Protein AF-A0A847CG64-F1 (afdb_monomer_lite)

Sequence (281 aa):
MTLAEMLAENVNIKYGLAKQQYFTVNDFIVNASFEGNNFSISLMNLTVVDGSVIRPKFLRDAIKEIDDKYLIKHVHRKDLSEYSSLYFYLHYFPSFKFRKSESPDFILLDPNNNQIGLEIVHSITLNEAISEKIAKMCFGRNQDFTHILEYAKSKYVNVENTIEINQVNNQTYISPTKGLSDCRYFKQLILKNAITKANKQKKYQKLNKLYVLIDTTSGIGFDSINDANEVKTLFDMNIDKLQNVNKFIIVNRNDNILMEYTTENMKMNFWEENGLTTAST

Secondary structure (DSSP, 8-state):
--HHHHHHHHHHHHHHHTTTS-B-GGGGEEEEEETTEEEEEETTTTEESS-SSSS-HHHHHHHHHHHHTT-S-HHHHHHHHHHHHHHHHHHH-TT-EEEE-SSSSEEEE-TT--EEEEEEEE---HHHHHHHHHHHHHTTTT--HHHHHHHHHHHSTTHHHHSEEEEETTEEEEESSSS---THHHHHHHHHHHHHHHHHGGG-TT-SEEEEEEE-SS-TT--SHHHHHHHHHHHHTTHHHHTT-SEEEEE-TTS-EEEEEETTTTEEEEEETTEEE----

Foldseek 3Di:
DDPLLVLQVLLQVVLVCLQPDKDFQVSQWDWDADPNDIFTAGSLQQATPDDPPDRDPSSVVSVVVCVVVVSHPPVSVVCSVVSVLVSLVCVVVRQKIWGADPPQRIWIQHVVRATEGEHEAELDDPLVVLLVVLCVVAPPVPHFLVRSVVVSVVPDPPNVVQWDWDADPRDIDIGSHDDDDDLVVSLVSQLVVLLVSLVVLVPVPDHPAYEYEYEHAPCRNQQDVVSVVVSLVSCVVVLVSNVSHQKYWYHYPVSDTQWMAGSVVSFIWGAHPVGIDRPDD

Radius of gyration: 20.0 Å; chains: 1; bounding box: 55×36×56 Å

pLDDT: mean 85.94, std 12.22, range [32.06, 97.69]

Structure (mmCIF, N/CA/C/O backbone):
data_AF-A0A847CG64-F1
#
_entry.id   AF-A0A847CG64-F1
#
loop_
_atom_site.group_PDB
_atom_site.id
_atom_site.type_symbol
_atom_site.label_atom_id
_atom_site.label_alt_id
_atom_site.label_comp_id
_atom_site.label_asym_id
_atom_site.label_entity_id
_atom_site.label_seq_id
_atom_site.pdbx_PDB_ins_code
_atom_site.Cartn_x
_atom_site.Cartn_y
_atom_site.Cartn_z
_atom_site.occupancy
_atom_site.B_iso_or_equiv
_atom_site.auth_seq_id
_atom_site.auth_comp_id
_atom_site.auth_asym_id
_atom_site.auth_atom_id
_atom_site.pdbx_PDB_model_num
ATOM 1 N N . MET A 1 1 ? -1.991 7.987 -29.428 1.00 83.62 1 MET A N 1
ATOM 2 C CA . MET A 1 1 ? -1.919 7.908 -27.961 1.00 83.62 1 MET A CA 1
ATOM 3 C C . MET A 1 1 ? -1.318 6.562 -27.592 1.00 83.62 1 MET A C 1
ATOM 5 O O . MET A 1 1 ? -1.843 5.549 -28.046 1.00 83.62 1 MET A O 1
ATOM 9 N N . THR A 1 2 ? -0.195 6.544 -26.872 1.00 92.00 2 THR A N 1
ATOM 10 C CA . THR A 1 2 ? 0.424 5.308 -26.361 1.00 92.00 2 THR A CA 1
ATOM 11 C C . THR A 1 2 ? -0.372 4.753 -25.175 1.00 92.00 2 THR A C 1
ATOM 13 O O . THR A 1 2 ? -1.178 5.463 -24.570 1.00 92.00 2 THR A O 1
ATOM 16 N N . LEU A 1 3 ? -0.140 3.487 -24.803 1.00 92.50 3 LEU A N 1
ATOM 17 C CA . LEU A 1 3 ? -0.733 2.914 -23.587 1.00 92.50 3 LEU A CA 1
ATOM 18 C C . LEU A 1 3 ? -0.336 3.723 -22.338 1.00 92.50 3 LEU A C 1
ATOM 20 O O . LEU A 1 3 ? -1.168 3.955 -21.466 1.00 92.50 3 LEU A O 1
ATOM 24 N N . ALA A 1 4 ? 0.914 4.191 -22.270 1.00 94.88 4 ALA A N 1
ATOM 25 C CA . ALA A 1 4 ? 1.414 5.024 -21.180 1.00 94.88 4 ALA A CA 1
ATOM 26 C C . ALA A 1 4 ? 0.668 6.364 -21.080 1.00 94.88 4 ALA A C 1
ATOM 28 O O . ALA A 1 4 ? 0.240 6.746 -19.990 1.00 94.88 4 ALA A O 1
ATOM 29 N N . GLU A 1 5 ? 0.475 7.052 -22.211 1.00 96.19 5 GLU A N 1
ATOM 30 C CA . GLU A 1 5 ? -0.287 8.306 -22.287 1.00 96.19 5 GLU A CA 1
ATOM 31 C C . GLU A 1 5 ? -1.737 8.098 -21.844 1.00 96.19 5 GLU A C 1
ATOM 33 O O . GLU A 1 5 ? -2.221 8.821 -20.975 1.00 96.19 5 GLU A O 1
ATOM 38 N N . MET A 1 6 ? -2.389 7.051 -22.358 1.00 96.00 6 MET A N 1
ATOM 39 C CA . MET A 1 6 ? -3.766 6.703 -22.007 1.00 96.00 6 MET A CA 1
ATOM 40 C C . MET A 1 6 ? -3.920 6.411 -20.508 1.00 96.00 6 MET A C 1
ATOM 42 O O . MET A 1 6 ? -4.821 6.947 -19.861 1.00 96.00 6 MET A O 1
ATOM 46 N N . LEU A 1 7 ? -3.057 5.565 -19.934 1.00 95.81 7 LEU A N 1
ATOM 47 C CA . LEU A 1 7 ? -3.113 5.218 -18.510 1.00 95.81 7 LEU A CA 1
ATOM 48 C C . LEU A 1 7 ? -2.851 6.444 -17.629 1.00 95.81 7 LEU A C 1
ATOM 50 O O . LEU A 1 7 ? -3.587 6.679 -16.672 1.00 95.81 7 LEU A O 1
ATOM 54 N N . ALA A 1 8 ? -1.841 7.252 -17.958 1.00 96.75 8 ALA A N 1
ATOM 55 C CA . ALA A 1 8 ? -1.517 8.451 -17.193 1.00 96.75 8 ALA A CA 1
ATOM 56 C C . ALA A 1 8 ? -2.625 9.510 -17.251 1.00 96.75 8 ALA A C 1
ATOM 58 O O . ALA A 1 8 ? -2.939 10.123 -16.226 1.00 96.75 8 ALA A O 1
ATOM 59 N N . GLU A 1 9 ? -3.235 9.718 -18.420 1.00 97.00 9 GLU A N 1
ATOM 60 C CA . GLU A 1 9 ? -4.387 10.605 -18.579 1.00 97.00 9 GLU A CA 1
ATOM 61 C C . GLU A 1 9 ? -5.555 10.138 -17.704 1.00 97.00 9 GLU A C 1
ATOM 63 O O . GLU A 1 9 ? -6.077 10.914 -16.900 1.00 97.00 9 GLU A O 1
ATOM 68 N N . ASN A 1 10 ? -5.897 8.850 -17.774 1.00 97.19 10 ASN A N 1
ATOM 69 C CA . ASN A 1 10 ? -6.973 8.272 -16.976 1.00 97.19 10 ASN A CA 1
ATOM 70 C C . ASN A 1 10 ? -6.708 8.372 -15.466 1.00 97.19 10 ASN A C 1
ATOM 72 O O . ASN A 1 10 ? -7.609 8.772 -14.727 1.00 97.19 10 ASN A O 1
ATOM 76 N N . VAL A 1 11 ? -5.482 8.098 -14.998 1.00 97.06 11 VAL A N 1
ATOM 77 C CA . VAL A 1 11 ? -5.097 8.324 -13.590 1.00 97.06 11 VAL A CA 1
ATOM 78 C C . VAL A 1 11 ? -5.311 9.788 -13.213 1.00 97.06 11 VAL A C 1
ATOM 80 O O . VAL A 1 11 ? -5.963 10.084 -12.211 1.00 97.06 11 VAL A O 1
ATOM 83 N N . ASN A 1 12 ? -4.808 10.722 -14.024 1.00 96.94 12 ASN A N 1
ATOM 84 C CA . ASN A 1 12 ? -4.913 12.148 -13.732 1.00 96.94 12 ASN A CA 1
ATOM 85 C C . ASN A 1 12 ? -6.364 12.636 -13.642 1.00 96.94 12 ASN A C 1
ATOM 87 O O . ASN A 1 12 ? -6.665 13.480 -12.794 1.00 96.94 12 ASN A O 1
ATOM 91 N N . ILE A 1 13 ? -7.242 12.117 -14.499 1.00 96.75 13 ILE A N 1
ATOM 92 C CA . ILE A 1 13 ? -8.672 12.432 -14.490 1.00 96.75 13 ILE A CA 1
ATOM 93 C C . ILE A 1 13 ? -9.335 11.815 -13.256 1.00 96.75 13 ILE A C 1
ATOM 95 O O . ILE A 1 13 ? -9.940 12.533 -12.458 1.00 96.75 13 ILE A O 1
ATOM 99 N N . LYS A 1 14 ? -9.197 10.499 -13.058 1.00 96.81 14 LYS A N 1
ATOM 100 C CA . LYS A 1 14 ? -9.904 9.762 -12.000 1.00 96.81 14 LYS A CA 1
ATOM 101 C C . LYS A 1 14 ? -9.489 10.213 -10.603 1.00 96.81 14 LYS A C 1
ATOM 103 O O . LYS A 1 14 ? -10.355 10.422 -9.759 1.00 96.81 14 LYS A O 1
ATOM 108 N N . TYR A 1 15 ? -8.200 10.467 -10.376 1.00 96.06 15 TYR A N 1
ATOM 109 C CA . TYR A 1 15 ? -7.699 10.933 -9.077 1.00 96.06 15 TYR A CA 1
ATOM 110 C C . TYR A 1 15 ? -8.179 12.356 -8.769 1.00 96.06 15 TYR A C 1
ATOM 112 O O . TYR A 1 15 ? -8.460 12.683 -7.615 1.00 96.06 15 TYR A O 1
ATOM 120 N N . GLY A 1 16 ? -8.314 13.200 -9.799 1.00 95.44 16 GLY A N 1
ATOM 121 C CA . GLY A 1 16 ? -8.902 14.530 -9.666 1.00 95.44 16 GLY A CA 1
ATOM 122 C C . GLY A 1 16 ? -10.383 14.467 -9.289 1.00 95.44 16 GLY A C 1
ATOM 123 O O . GLY A 1 16 ? -10.804 15.115 -8.331 1.00 95.44 16 GLY A O 1
ATOM 124 N N . LEU A 1 17 ? -11.159 13.644 -10.000 1.00 96.94 17 LEU A N 1
ATOM 125 C CA . LEU A 1 17 ? -12.592 13.474 -9.749 1.00 96.94 17 LEU A CA 1
ATOM 126 C C . LEU A 1 17 ? -12.881 12.819 -8.393 1.00 96.94 17 LEU A C 1
ATOM 128 O O . LEU A 1 17 ? -13.860 13.175 -7.739 1.00 96.94 17 LEU A O 1
ATOM 132 N N . ALA A 1 18 ? -12.024 11.906 -7.929 1.00 96.81 18 ALA A N 1
ATOM 133 C CA . ALA A 1 18 ? -12.181 11.228 -6.640 1.00 96.81 18 ALA A CA 1
ATOM 134 C C . ALA A 1 18 ? -12.134 12.168 -5.434 1.00 96.81 18 ALA A C 1
ATOM 136 O O . ALA A 1 18 ? -12.557 11.780 -4.352 1.00 96.81 18 ALA A O 1
ATOM 137 N N . LYS A 1 19 ? -11.679 13.414 -5.600 1.00 94.69 19 LYS A N 1
ATOM 138 C CA . LYS A 1 19 ? -11.774 14.449 -4.558 1.00 94.69 19 LYS A CA 1
ATOM 139 C C . LYS A 1 19 ? -13.181 15.047 -4.437 1.00 94.69 19 LYS A C 1
ATOM 141 O O . LYS A 1 19 ? -13.494 15.673 -3.428 1.00 94.69 19 LYS A O 1
ATOM 146 N N . GLN A 1 20 ? -14.016 14.883 -5.461 1.00 95.00 20 GLN A N 1
ATOM 147 C CA . GLN A 1 20 ? -15.310 15.556 -5.595 1.00 95.00 20 GLN A CA 1
ATOM 148 C C . GLN A 1 20 ? -16.494 14.612 -5.371 1.00 95.00 20 GLN A C 1
ATOM 150 O O . GLN A 1 20 ? -17.525 15.045 -4.862 1.00 95.00 20 GLN A O 1
ATOM 155 N N . GLN A 1 21 ? -16.353 13.328 -5.708 1.00 95.88 21 GLN A N 1
ATOM 156 C CA . GLN A 1 21 ? -17.444 12.357 -5.631 1.00 95.88 21 GLN A CA 1
ATOM 157 C C . GLN A 1 21 ? -16.969 10.967 -5.201 1.00 95.88 21 GLN A C 1
ATOM 159 O O . GLN A 1 21 ? -15.772 10.681 -5.187 1.00 95.88 21 GLN A O 1
ATOM 164 N N . TYR A 1 22 ? -17.931 10.118 -4.842 1.00 97.06 22 TYR A N 1
ATOM 165 C CA . TYR A 1 22 ? -17.682 8.729 -4.473 1.00 97.06 22 TYR A CA 1
ATOM 166 C C . TYR A 1 22 ? -17.568 7.830 -5.706 1.00 97.06 22 TYR A C 1
ATOM 168 O O . TYR A 1 22 ? -18.319 7.988 -6.666 1.00 97.06 22 TYR A O 1
ATOM 176 N N . PHE A 1 23 ? -16.671 6.854 -5.621 1.00 97.69 23 PHE A N 1
ATOM 177 C CA . PHE A 1 23 ? -16.382 5.858 -6.643 1.00 97.69 23 PHE A CA 1
ATOM 178 C C . PHE A 1 23 ? -16.362 4.450 -6.054 1.00 97.69 23 PHE A C 1
ATOM 180 O O . PHE A 1 23 ? -16.193 4.261 -4.851 1.00 97.69 23 PHE A O 1
ATOM 187 N N . THR A 1 24 ? -16.522 3.464 -6.921 1.00 96.19 24 THR A N 1
ATOM 188 C CA . THR A 1 24 ? -16.253 2.048 -6.671 1.00 96.19 24 THR A CA 1
ATOM 189 C C . THR A 1 24 ? -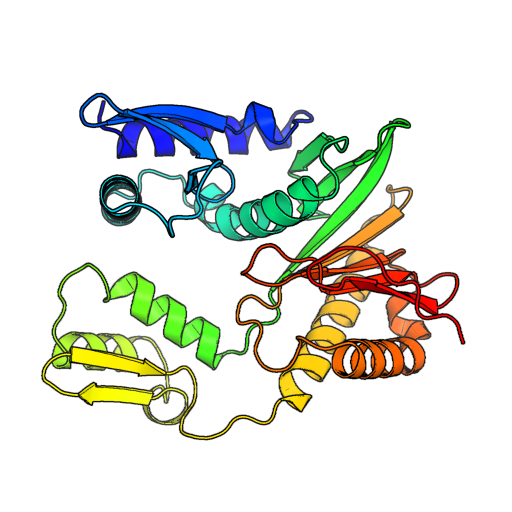14.923 1.652 -7.311 1.00 96.19 24 THR A C 1
ATOM 191 O O . THR A 1 24 ? -14.372 2.389 -8.131 1.00 96.19 24 THR A O 1
ATOM 194 N N . VAL A 1 25 ? -14.413 0.463 -6.977 1.00 93.06 25 VAL A N 1
ATOM 195 C CA . VAL A 1 25 ? -13.220 -0.100 -7.636 1.00 93.06 25 VAL A CA 1
ATOM 196 C C . VAL A 1 25 ? -13.412 -0.185 -9.154 1.00 93.06 25 VAL A C 1
ATOM 198 O O . VAL A 1 25 ? -12.513 0.178 -9.909 1.00 93.06 25 VAL A O 1
ATOM 201 N N . ASN A 1 26 ? -14.605 -0.580 -9.608 1.00 94.31 26 ASN A N 1
ATOM 202 C CA . ASN A 1 26 ? -14.917 -0.742 -11.030 1.00 94.31 26 ASN A CA 1
ATOM 203 C C . ASN A 1 26 ? -14.792 0.562 -11.823 1.00 94.31 26 ASN A C 1
ATOM 205 O O . ASN A 1 26 ? -14.407 0.539 -12.989 1.00 94.31 26 ASN A O 1
ATOM 209 N N . ASP A 1 27 ? -15.041 1.711 -11.191 1.00 96.25 27 ASP A N 1
ATOM 210 C CA . ASP A 1 27 ? -14.887 3.010 -11.847 1.00 96.25 27 ASP A CA 1
ATOM 211 C C . ASP A 1 27 ? -13.425 3.359 -12.169 1.00 96.25 27 ASP A C 1
ATOM 213 O O . ASP A 1 27 ? -13.169 4.289 -12.945 1.00 96.25 27 ASP A O 1
ATOM 217 N N . PHE A 1 28 ? -12.475 2.644 -11.562 1.00 96.06 28 PHE A N 1
ATOM 218 C CA . PHE A 1 28 ? -11.035 2.772 -11.768 1.00 96.06 28 PHE A CA 1
ATOM 219 C C . PHE A 1 28 ? -10.463 1.667 -12.665 1.00 96.06 28 PHE A C 1
ATOM 221 O O . PHE A 1 28 ? -9.246 1.593 -12.815 1.00 96.06 28 PHE A O 1
ATOM 228 N N . ILE A 1 29 ? -11.300 0.831 -13.281 1.00 94.75 29 ILE A N 1
ATOM 229 C CA . ILE A 1 29 ? -10.853 -0.182 -14.240 1.00 94.75 29 ILE A CA 1
ATOM 230 C C . ILE A 1 29 ? -10.923 0.397 -15.654 1.00 94.75 29 ILE A C 1
ATOM 232 O O . ILE A 1 29 ? -11.930 0.982 -16.056 1.00 94.75 29 ILE A O 1
ATOM 236 N N . VAL A 1 30 ? -9.850 0.220 -16.421 1.00 94.94 30 VAL A N 1
ATOM 237 C CA . VAL A 1 30 ? -9.804 0.544 -17.851 1.00 94.94 30 VAL A CA 1
ATOM 238 C C . VAL A 1 30 ? -9.468 -0.698 -18.656 1.00 94.94 30 VAL A C 1
ATOM 240 O O . VAL A 1 30 ? -8.601 -1.480 -18.275 1.00 94.94 30 VAL A O 1
ATOM 243 N N . ASN A 1 31 ? -10.134 -0.860 -19.794 1.00 92.25 31 ASN A N 1
ATOM 244 C CA . ASN A 1 31 ? -9.856 -1.951 -20.717 1.00 92.25 31 ASN A CA 1
ATOM 245 C C . ASN A 1 31 ? -8.845 -1.482 -21.763 1.00 92.25 31 ASN A C 1
ATOM 247 O O . ASN A 1 31 ? -9.024 -0.427 -22.373 1.00 92.25 31 ASN A O 1
ATOM 251 N N . ALA A 1 32 ? -7.796 -2.269 -21.977 1.00 88.19 32 ALA A N 1
ATOM 252 C CA . ALA A 1 32 ? -6.763 -2.015 -22.973 1.00 88.19 32 ALA A CA 1
ATOM 253 C C . ALA A 1 32 ? -6.547 -3.260 -23.835 1.00 88.19 32 ALA A C 1
ATOM 255 O O . ALA A 1 32 ? -6.625 -4.378 -23.335 1.00 88.19 32 ALA A O 1
ATOM 256 N N . SER A 1 33 ? -6.242 -3.068 -25.119 1.00 84.06 33 SER A N 1
ATOM 257 C CA . SER A 1 33 ? -5.879 -4.159 -26.028 1.00 84.06 33 SER A CA 1
ATOM 258 C C . SER A 1 33 ? -4.398 -4.059 -26.391 1.00 84.06 33 SER A C 1
ATOM 260 O O . SER A 1 33 ? -3.930 -2.992 -26.797 1.00 84.06 33 SER A O 1
ATOM 262 N N . PHE A 1 34 ? -3.653 -5.150 -26.217 1.00 81.44 34 PHE A N 1
ATOM 263 C CA . PHE A 1 34 ? -2.237 -5.254 -26.570 1.00 81.44 34 PHE A CA 1
ATOM 264 C C . PHE A 1 34 ? -1.993 -6.586 -27.279 1.00 81.44 34 PHE A C 1
ATOM 266 O O . PHE A 1 34 ? -2.357 -7.640 -26.760 1.00 81.44 34 PHE A O 1
ATOM 273 N N . GLU A 1 35 ? -1.408 -6.533 -28.480 1.00 83.25 35 GLU A N 1
ATOM 274 C CA . GLU A 1 35 ? -1.152 -7.715 -29.327 1.00 83.25 35 GLU A CA 1
ATOM 275 C C . GLU A 1 35 ? -2.399 -8.604 -29.535 1.00 83.25 35 GLU A C 1
ATOM 277 O O . GLU A 1 35 ? -2.312 -9.824 -29.611 1.00 83.25 35 GLU A O 1
ATOM 282 N N . GLY A 1 36 ? -3.585 -7.988 -29.603 1.00 81.88 36 GLY A N 1
ATOM 283 C CA . GLY A 1 36 ? -4.862 -8.688 -29.781 1.00 81.88 36 GLY A CA 1
ATOM 284 C C . GLY A 1 36 ? -5.468 -9.276 -28.501 1.00 81.88 36 GLY A C 1
ATOM 285 O O . GLY A 1 36 ? -6.595 -9.764 -28.546 1.00 81.88 36 GLY A O 1
ATOM 286 N N . ASN A 1 37 ? -4.779 -9.189 -27.358 1.00 83.44 37 ASN A N 1
ATOM 287 C CA . ASN A 1 37 ? -5.303 -9.599 -26.055 1.00 83.44 37 ASN A CA 1
ATOM 288 C C . ASN A 1 37 ? -5.905 -8.404 -25.311 1.00 83.44 37 ASN A C 1
ATOM 290 O O . ASN A 1 37 ? -5.306 -7.329 -25.263 1.00 83.44 37 ASN A O 1
ATOM 294 N N . ASN A 1 38 ? -7.077 -8.599 -24.704 1.00 87.25 38 ASN A N 1
ATOM 295 C CA . ASN A 1 38 ? -7.736 -7.583 -23.888 1.00 87.25 38 ASN A CA 1
ATOM 296 C C . ASN A 1 38 ? -7.363 -7.762 -22.416 1.00 87.25 38 ASN A C 1
ATOM 298 O O . ASN A 1 38 ? -7.426 -8.869 -21.885 1.00 87.25 38 ASN A O 1
ATOM 302 N N . PHE A 1 39 ? -7.020 -6.660 -21.760 1.00 88.00 39 PHE A N 1
ATOM 303 C CA . PHE A 1 39 ? -6.646 -6.612 -20.354 1.00 88.00 39 PHE A CA 1
ATOM 304 C C . PHE A 1 39 ? -7.489 -5.572 -19.624 1.00 88.00 39 PHE A C 1
ATOM 306 O O . PHE A 1 39 ? -7.614 -4.435 -20.082 1.00 88.00 39 PHE A O 1
ATOM 313 N N . SER A 1 40 ? -7.993 -5.947 -18.454 1.00 91.38 40 SER A N 1
ATOM 314 C CA . SER A 1 40 ? -8.586 -5.025 -17.486 1.00 91.38 40 SER A CA 1
ATOM 315 C C . SER A 1 40 ? -7.481 -4.515 -16.570 1.00 91.38 40 SER A C 1
ATOM 317 O O . SER A 1 40 ? -6.841 -5.307 -15.883 1.00 91.38 40 SER A O 1
ATOM 319 N N . ILE A 1 41 ? -7.220 -3.211 -16.564 1.00 92.44 41 ILE A N 1
ATOM 320 C CA . ILE A 1 41 ? -6.146 -2.587 -15.785 1.00 92.44 41 ILE A CA 1
ATOM 321 C C . ILE A 1 41 ? -6.770 -1.711 -14.701 1.00 92.44 41 ILE A C 1
ATOM 323 O O . ILE A 1 41 ? -7.553 -0.811 -15.000 1.00 92.44 41 ILE A O 1
ATOM 327 N N . SER A 1 42 ? -6.391 -1.941 -13.445 1.00 92.31 42 SER A N 1
ATOM 328 C CA . SER A 1 42 ? -6.742 -1.055 -12.338 1.00 92.31 42 SER A CA 1
ATOM 329 C C . SER A 1 42 ? -5.852 0.184 -12.357 1.00 92.31 42 SER A C 1
ATOM 331 O O . SER A 1 42 ? -4.624 0.102 -12.292 1.00 92.31 42 SER A O 1
ATOM 333 N N . LEU A 1 43 ? -6.473 1.360 -12.405 1.00 95.00 43 LEU A N 1
ATOM 334 C CA . LEU A 1 43 ? -5.792 2.648 -12.292 1.00 95.00 43 LEU A CA 1
ATOM 335 C C . LEU A 1 43 ? -5.318 2.941 -10.861 1.00 95.00 43 LEU A C 1
ATOM 337 O O . LEU A 1 43 ? -4.500 3.839 -10.686 1.00 95.00 43 LEU A O 1
ATOM 341 N N . MET A 1 44 ? -5.818 2.217 -9.850 1.00 93.00 44 MET A N 1
ATOM 342 C CA . MET A 1 44 ? -5.467 2.445 -8.440 1.00 93.00 44 MET A CA 1
ATOM 343 C C . MET A 1 44 ? -4.045 1.971 -8.108 1.00 93.00 44 MET A C 1
ATOM 345 O O . MET A 1 44 ? -3.376 2.572 -7.273 1.00 93.00 44 MET A O 1
ATOM 349 N N . ASN A 1 45 ? -3.570 0.916 -8.778 1.00 88.00 45 ASN A N 1
ATOM 350 C CA . ASN A 1 45 ? -2.247 0.314 -8.556 1.00 88.00 45 ASN A CA 1
ATOM 351 C C . ASN A 1 45 ? -1.469 0.004 -9.855 1.00 88.00 45 ASN A C 1
ATOM 353 O O . ASN A 1 45 ? -0.350 -0.520 -9.799 1.00 88.00 45 ASN A O 1
ATOM 357 N N . LEU A 1 46 ? -2.036 0.333 -11.023 1.00 89.81 46 LEU A N 1
ATOM 358 C CA . LEU A 1 46 ? -1.466 0.054 -12.346 1.00 89.81 46 LEU A CA 1
ATOM 359 C C . LEU A 1 46 ? -1.079 -1.427 -12.491 1.00 89.81 46 LEU A C 1
ATOM 361 O O . LEU A 1 46 ? 0.065 -1.775 -12.810 1.00 89.81 46 LEU A O 1
ATOM 365 N N . THR A 1 47 ? -2.038 -2.308 -12.207 1.00 87.25 47 THR A N 1
ATOM 366 C CA . THR A 1 47 ? -1.920 -3.758 -12.402 1.00 87.25 47 THR A CA 1
ATOM 367 C C . THR A 1 47 ? -3.103 -4.308 -13.189 1.00 87.25 47 THR A C 1
ATOM 369 O O . THR A 1 47 ? -4.137 -3.650 -13.307 1.00 87.25 47 THR A O 1
ATOM 372 N N . VAL A 1 48 ? -2.946 -5.506 -13.747 1.00 87.44 48 VAL A N 1
ATOM 373 C CA . VAL A 1 48 ? -4.055 -6.222 -14.389 1.00 87.44 48 VAL A CA 1
ATOM 374 C C . VAL A 1 48 ? -4.968 -6.782 -13.296 1.00 87.44 48 VAL A C 1
ATOM 376 O O . VAL A 1 48 ? -4.471 -7.362 -12.338 1.00 87.44 48 VAL A O 1
ATOM 379 N N . VAL A 1 49 ? -6.280 -6.577 -13.428 1.00 84.69 49 VAL A N 1
ATOM 380 C CA . VAL A 1 49 ? -7.298 -6.980 -12.439 1.00 84.69 49 VAL A CA 1
ATOM 381 C C . VAL A 1 49 ? -7.353 -8.501 -12.292 1.00 84.69 49 VAL A C 1
ATOM 383 O O . VAL A 1 49 ? -7.348 -8.999 -11.173 1.00 84.69 49 VAL A O 1
ATOM 386 N N . ASP A 1 50 ? -7.327 -9.222 -13.415 1.00 70.19 50 ASP A N 1
ATOM 387 C CA . ASP A 1 50 ? -7.245 -10.681 -13.450 1.00 70.19 50 ASP A CA 1
ATOM 388 C C . ASP A 1 50 ? -5.800 -11.096 -13.723 1.00 70.19 50 ASP A C 1
ATOM 390 O O . ASP A 1 50 ? -5.284 -10.927 -14.832 1.00 70.19 50 ASP A O 1
ATOM 394 N N . GLY A 1 51 ? -5.107 -11.622 -12.716 1.00 54.00 51 GLY A N 1
ATOM 395 C CA . GLY A 1 51 ? -3.714 -11.986 -12.910 1.00 54.00 51 GLY A CA 1
ATOM 396 C C . GLY A 1 51 ? -3.122 -12.834 -11.804 1.00 54.00 51 GLY A C 1
ATOM 397 O O . GLY A 1 51 ? -2.491 -12.319 -10.893 1.00 54.00 51 GLY A O 1
ATOM 398 N N . SER A 1 52 ? -3.115 -14.144 -12.033 1.00 49.84 52 SER A N 1
ATOM 399 C CA . SER A 1 52 ? -2.055 -15.049 -11.565 1.00 49.84 52 SER A CA 1
ATOM 400 C C . SER A 1 52 ? -0.647 -14.651 -12.066 1.00 49.84 52 SER A C 1
ATOM 402 O O . SER A 1 52 ? 0.342 -15.311 -11.753 1.00 49.84 52 SER A O 1
ATOM 404 N N . VAL A 1 53 ? -0.541 -13.578 -12.864 1.00 48.00 53 VAL A N 1
ATOM 405 C CA . VAL A 1 53 ? 0.675 -13.070 -13.497 1.00 48.00 53 VAL A CA 1
ATOM 406 C C . VAL A 1 53 ? 1.071 -11.733 -12.873 1.00 48.00 53 VAL A C 1
ATOM 408 O O . VAL A 1 53 ? 0.408 -10.713 -13.061 1.00 48.00 53 VAL A O 1
ATOM 411 N N . ILE A 1 54 ? 2.223 -11.718 -12.202 1.00 59.94 54 ILE A N 1
ATOM 412 C CA . ILE A 1 54 ? 2.879 -10.499 -11.717 1.00 59.94 54 ILE A CA 1
ATOM 413 C C . ILE A 1 54 ? 3.142 -9.561 -12.913 1.00 59.94 54 ILE A C 1
ATOM 415 O O . ILE A 1 54 ? 3.952 -9.881 -13.787 1.00 59.94 54 ILE A O 1
ATOM 419 N N . ARG A 1 55 ? 2.438 -8.416 -12.942 1.00 74.25 55 ARG A N 1
ATOM 420 C CA . ARG A 1 55 ? 2.536 -7.260 -13.867 1.00 74.25 55 ARG A CA 1
ATOM 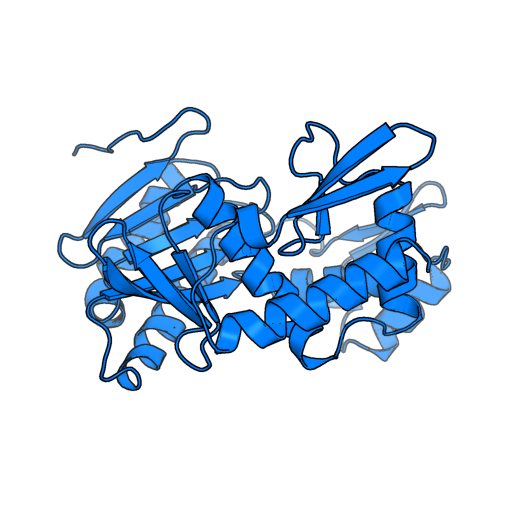421 C C . ARG A 1 55 ? 3.243 -7.562 -15.211 1.00 74.25 55 ARG A C 1
ATOM 423 O O . ARG A 1 55 ? 4.478 -7.505 -15.257 1.00 74.25 55 ARG A O 1
ATOM 430 N N . PRO A 1 56 ? 2.513 -7.814 -16.317 1.00 81.44 56 PRO A N 1
ATOM 431 C CA . PRO A 1 56 ? 3.091 -8.249 -17.594 1.00 81.44 56 PRO A CA 1
ATOM 432 C C . PRO A 1 56 ? 4.060 -7.222 -18.198 1.00 81.44 56 PRO A C 1
ATOM 434 O O . PRO A 1 56 ? 3.986 -6.027 -17.906 1.00 81.44 56 PRO A O 1
ATOM 437 N N . LYS A 1 57 ? 4.975 -7.684 -19.065 1.00 84.00 57 LYS A N 1
ATOM 438 C CA . LYS A 1 57 ? 6.055 -6.852 -19.630 1.00 84.00 57 LYS A CA 1
ATOM 439 C C . LYS A 1 57 ? 5.535 -5.571 -20.289 1.00 84.00 57 LYS A C 1
ATOM 441 O O . LYS A 1 57 ? 6.042 -4.508 -19.960 1.00 84.00 57 LYS A O 1
ATOM 446 N N . PHE A 1 58 ? 4.498 -5.656 -21.125 1.00 87.56 58 PHE A N 1
ATOM 447 C CA . PHE A 1 58 ? 3.932 -4.482 -21.803 1.00 87.56 58 PHE A CA 1
ATOM 448 C C . PHE A 1 58 ? 3.477 -3.396 -20.811 1.00 87.56 58 PHE A C 1
ATOM 450 O O . PHE A 1 58 ? 3.673 -2.206 -21.047 1.00 87.56 58 PHE A O 1
ATOM 457 N N . LEU A 1 59 ? 2.912 -3.802 -19.668 1.00 89.12 59 LEU A N 1
ATOM 458 C CA . LEU A 1 59 ? 2.460 -2.883 -18.630 1.00 89.12 59 LEU A CA 1
ATOM 459 C C . LEU A 1 59 ? 3.647 -2.303 -17.853 1.00 89.12 59 LEU A C 1
ATOM 461 O O . LEU A 1 59 ? 3.631 -1.125 -17.507 1.00 89.12 59 LEU A O 1
ATOM 465 N N . ARG A 1 60 ? 4.708 -3.092 -17.622 1.00 86.94 60 ARG A N 1
ATOM 466 C CA . ARG A 1 60 ? 5.970 -2.581 -17.057 1.00 86.94 60 ARG A CA 1
ATOM 467 C C . ARG A 1 60 ? 6.614 -1.538 -17.968 1.00 86.94 60 ARG A C 1
ATOM 469 O O . ARG A 1 60 ? 7.053 -0.506 -17.467 1.00 86.94 60 ARG A O 1
ATOM 476 N N . ASP A 1 61 ? 6.624 -1.781 -19.275 1.00 88.06 61 ASP A N 1
ATOM 477 C CA . ASP A 1 61 ? 7.166 -0.852 -20.270 1.00 88.06 61 ASP A CA 1
ATOM 478 C C . ASP A 1 61 ? 6.349 0.452 -20.300 1.00 88.06 61 ASP A C 1
ATOM 480 O O . ASP A 1 61 ? 6.922 1.541 -20.254 1.00 88.06 61 ASP A O 1
ATOM 484 N N . ALA A 1 62 ? 5.014 0.360 -20.246 1.00 91.44 62 ALA A N 1
ATOM 485 C CA . ALA A 1 62 ? 4.145 1.532 -20.141 1.00 91.44 62 ALA A CA 1
ATOM 486 C C . ALA A 1 62 ? 4.373 2.323 -18.839 1.00 91.44 62 ALA A C 1
ATOM 488 O O . ALA A 1 62 ? 4.483 3.546 -18.871 1.00 91.44 62 ALA A O 1
ATOM 489 N N . ILE A 1 63 ? 4.488 1.651 -17.688 1.00 89.69 63 ILE A N 1
ATOM 490 C CA . ILE A 1 63 ? 4.766 2.308 -16.398 1.00 89.69 63 ILE A CA 1
ATOM 491 C C . ILE A 1 63 ? 6.133 2.993 -16.411 1.00 89.69 63 ILE A C 1
ATOM 493 O O . ILE A 1 63 ? 6.260 4.111 -15.913 1.00 89.69 63 ILE A O 1
ATOM 497 N N . LYS A 1 64 ? 7.145 2.362 -17.014 1.00 86.69 64 LYS A N 1
ATOM 498 C CA . LYS A 1 64 ? 8.461 2.976 -17.198 1.00 86.69 64 LYS A CA 1
ATOM 499 C C . LYS A 1 64 ? 8.360 4.252 -18.029 1.00 86.69 64 LYS A C 1
ATOM 501 O O . LYS A 1 64 ? 8.907 5.274 -17.629 1.00 86.69 64 LYS A O 1
ATOM 506 N N . GLU A 1 65 ? 7.621 4.225 -19.136 1.00 91.75 65 GLU A N 1
ATOM 507 C CA . GLU A 1 65 ? 7.391 5.415 -19.957 1.00 91.75 65 GLU A CA 1
ATOM 508 C C . GLU A 1 65 ? 6.665 6.525 -19.173 1.00 91.75 65 GLU A C 1
ATOM 510 O O . GLU A 1 65 ? 7.076 7.685 -19.238 1.00 91.75 65 GLU A O 1
ATOM 515 N N . ILE A 1 66 ? 5.641 6.185 -18.378 1.00 92.81 66 ILE A N 1
ATOM 516 C CA . ILE A 1 66 ? 4.973 7.125 -17.460 1.00 92.81 66 ILE A CA 1
ATOM 517 C C . ILE A 1 66 ? 5.974 7.750 -16.484 1.00 92.81 66 ILE A C 1
ATOM 519 O O . ILE A 1 66 ? 5.892 8.953 -16.195 1.00 92.81 66 ILE A O 1
ATOM 523 N N . ASP A 1 67 ? 6.884 6.934 -15.946 1.00 87.31 67 ASP A N 1
ATOM 524 C CA . ASP A 1 67 ? 7.894 7.359 -14.987 1.00 87.31 67 ASP A CA 1
ATOM 525 C C . ASP A 1 67 ? 8.921 8.308 -15.626 1.00 87.31 67 ASP A C 1
ATOM 527 O O . ASP A 1 67 ? 9.136 9.404 -15.095 1.00 87.31 67 ASP A O 1
ATOM 531 N N . ASP A 1 68 ? 9.470 7.926 -16.780 1.00 86.88 68 ASP A N 1
ATOM 532 C CA . ASP A 1 68 ? 10.516 8.649 -17.512 1.00 86.88 68 ASP A CA 1
ATOM 533 C C . ASP A 1 68 ? 10.008 9.968 -18.125 1.00 86.88 68 ASP A C 1
ATOM 535 O O . ASP A 1 68 ? 10.721 10.972 -18.110 1.00 86.88 68 ASP A O 1
ATOM 539 N N . LYS A 1 69 ? 8.760 10.000 -18.617 1.00 91.94 69 LYS A N 1
ATOM 540 C CA . LYS A 1 69 ? 8.145 11.195 -19.229 1.00 91.94 69 LYS A CA 1
ATOM 541 C C . LYS A 1 69 ? 7.344 12.066 -18.255 1.00 91.94 69 LYS A C 1
ATOM 543 O O . LYS A 1 69 ? 6.757 13.058 -18.675 1.00 91.94 69 LYS A O 1
ATOM 548 N N . TYR A 1 70 ? 7.285 11.714 -16.970 1.00 91.00 70 TYR A N 1
ATOM 549 C CA . TYR A 1 70 ? 6.529 12.476 -15.963 1.00 91.00 70 TYR A CA 1
ATOM 550 C C . TYR A 1 70 ? 5.039 12.683 -16.301 1.00 91.00 70 TYR A C 1
ATOM 552 O O . TYR A 1 70 ? 4.465 13.723 -15.986 1.00 91.00 70 TYR A O 1
ATOM 560 N N . LEU A 1 71 ? 4.393 11.676 -16.907 1.00 94.81 71 LEU A N 1
ATOM 561 C CA . LEU A 1 71 ? 3.028 11.811 -17.448 1.00 94.81 71 LEU A CA 1
ATOM 562 C C . LEU A 1 71 ? 1.939 11.945 -16.364 1.00 94.81 71 LEU A C 1
ATOM 564 O O . LEU A 1 71 ? 0.914 12.596 -16.570 1.00 94.81 71 LEU A O 1
ATOM 568 N N . ILE A 1 72 ? 2.139 11.345 -15.187 1.00 94.25 72 ILE A N 1
ATOM 569 C CA . ILE A 1 72 ? 1.230 11.506 -14.040 1.00 94.25 72 ILE A CA 1
ATOM 570 C C . ILE A 1 72 ? 1.646 12.740 -13.238 1.00 94.25 72 ILE A C 1
ATOM 572 O O . ILE A 1 72 ? 2.811 12.872 -12.851 1.00 94.25 72 ILE A O 1
ATOM 576 N N . LYS A 1 73 ? 0.677 13.614 -12.926 1.00 92.75 73 LYS A N 1
ATOM 577 C CA . LYS A 1 73 ? 0.902 14.818 -12.112 1.00 92.75 73 LYS A CA 1
ATOM 578 C C . LYS A 1 73 ? 1.572 14.443 -10.791 1.00 92.75 73 LYS A C 1
ATOM 580 O O . LYS A 1 73 ? 1.166 13.493 -10.126 1.00 92.75 73 LYS A O 1
ATOM 585 N N . HIS A 1 74 ? 2.545 15.243 -10.362 1.00 87.69 74 HIS A N 1
ATOM 586 C CA . HIS A 1 74 ? 3.324 14.982 -9.147 1.00 87.69 74 HIS A CA 1
ATOM 587 C C . HIS A 1 74 ? 2.456 14.738 -7.898 1.00 87.69 74 HIS A C 1
ATOM 589 O O . HIS A 1 74 ? 2.780 13.873 -7.090 1.00 87.69 74 HIS A O 1
ATOM 595 N N . VAL A 1 75 ? 1.332 15.453 -7.762 1.00 87.69 75 VAL A N 1
ATOM 596 C CA . VAL A 1 75 ? 0.371 15.233 -6.667 1.00 87.69 75 VAL A CA 1
ATOM 597 C C . VAL A 1 75 ? -0.248 13.831 -6.714 1.00 87.69 75 VAL A C 1
ATOM 599 O O . VAL A 1 75 ? -0.252 13.146 -5.705 1.00 87.69 75 VAL A O 1
ATOM 602 N N . HIS A 1 76 ? -0.660 13.349 -7.888 1.00 91.50 76 HIS A N 1
ATOM 603 C CA . HIS A 1 76 ? -1.268 12.023 -8.045 1.00 91.50 76 HIS A CA 1
ATOM 604 C C . HIS A 1 76 ? -0.245 10.891 -7.944 1.00 91.50 76 HIS A C 1
ATOM 606 O O . HIS A 1 76 ? -0.576 9.802 -7.486 1.00 91.50 76 HIS A O 1
ATOM 612 N N . ARG A 1 77 ? 1.019 11.141 -8.316 1.00 84.75 77 ARG A N 1
ATOM 613 C CA . ARG A 1 77 ? 2.099 10.170 -8.088 1.00 84.75 77 ARG A CA 1
ATOM 614 C C . ARG A 1 77 ? 2.292 9.851 -6.610 1.00 84.75 77 ARG A C 1
ATOM 616 O O . ARG A 1 77 ? 2.634 8.719 -6.293 1.00 84.75 77 ARG A O 1
ATOM 623 N N . LYS A 1 78 ? 2.115 10.841 -5.730 1.00 83.50 78 LYS A N 1
ATOM 624 C CA . LYS A 1 78 ? 2.186 10.630 -4.278 1.00 83.50 78 LYS A CA 1
ATOM 625 C C . LYS A 1 78 ? 1.007 9.805 -3.775 1.00 83.50 78 LYS A C 1
ATOM 627 O O . LYS A 1 78 ? 1.203 8.962 -2.914 1.00 83.50 78 LYS A O 1
ATOM 632 N N . ASP A 1 79 ? -0.165 10.006 -4.369 1.00 89.38 79 ASP A N 1
ATOM 633 C CA . ASP A 1 79 ? -1.382 9.295 -3.989 1.00 89.38 79 ASP A CA 1
ATOM 634 C C . ASP A 1 79 ? -1.368 7.814 -4.434 1.00 89.38 79 ASP A C 1
ATOM 636 O O . ASP A 1 79 ? -2.071 7.001 -3.847 1.00 89.38 79 ASP A O 1
ATOM 640 N N . LEU A 1 80 ? -0.585 7.426 -5.454 1.00 88.75 80 LEU A N 1
ATOM 641 C CA . LEU A 1 80 ? -0.589 6.060 -6.014 1.00 88.75 80 LEU A CA 1
ATOM 642 C C . LEU A 1 80 ? -0.404 4.951 -4.969 1.00 88.75 80 LEU A C 1
ATOM 644 O O . LEU A 1 80 ? -1.075 3.929 -5.067 1.00 88.75 80 LEU A O 1
ATOM 648 N N . SER A 1 81 ? 0.480 5.127 -3.984 1.00 85.50 81 SER A N 1
ATOM 649 C CA . SER A 1 81 ? 0.672 4.112 -2.940 1.00 85.50 81 SER A CA 1
ATOM 650 C C . SER A 1 81 ? -0.560 3.986 -2.043 1.00 85.50 81 SER A C 1
ATOM 652 O O . SER A 1 81 ? -1.013 2.878 -1.787 1.00 85.50 81 SER A O 1
ATOM 654 N N . GLU A 1 82 ? -1.169 5.111 -1.657 1.00 91.44 82 GLU A N 1
ATOM 655 C CA . GLU A 1 82 ? -2.406 5.131 -0.869 1.00 91.44 82 GLU A CA 1
ATOM 656 C C . GLU A 1 82 ? -3.563 4.456 -1.625 1.00 91.44 82 GLU A C 1
ATOM 658 O O . GLU A 1 82 ? -4.282 3.629 -1.066 1.00 91.44 82 GLU A O 1
ATOM 663 N N . TYR A 1 83 ? -3.726 4.757 -2.917 1.00 93.94 83 TYR A N 1
ATOM 664 C CA . TYR A 1 83 ? -4.721 4.087 -3.759 1.00 93.94 83 TYR A CA 1
ATOM 665 C C . TYR A 1 83 ? -4.428 2.594 -3.932 1.00 93.94 83 TYR A C 1
ATOM 667 O O . TYR A 1 83 ? -5.371 1.809 -3.989 1.00 93.94 83 TYR A O 1
ATOM 675 N N . SER A 1 84 ? -3.159 2.187 -3.984 1.00 89.56 84 SER A N 1
ATOM 676 C CA . SER A 1 84 ? -2.797 0.772 -4.071 1.00 89.56 84 SER A CA 1
ATOM 677 C C . SER A 1 84 ? -3.240 0.007 -2.828 1.00 89.56 84 SER A C 1
ATOM 679 O O . SER A 1 84 ? -3.943 -0.990 -2.962 1.00 89.56 84 SER A O 1
ATOM 681 N N . SER A 1 85 ? -2.920 0.497 -1.626 1.00 89.19 85 SER A N 1
ATOM 682 C CA . SER A 1 85 ? -3.366 -0.147 -0.385 1.00 89.19 85 SER A CA 1
ATOM 683 C C . SER A 1 85 ? -4.895 -0.131 -0.259 1.00 89.19 85 SER A C 1
ATOM 685 O O . SER A 1 85 ? -5.496 -1.114 0.176 1.00 89.19 85 SER A O 1
ATOM 687 N N . LEU A 1 86 ? -5.550 0.957 -0.690 1.00 93.31 86 LEU A N 1
ATOM 688 C CA . LEU A 1 86 ? -7.012 1.027 -0.742 1.00 93.31 86 LEU A CA 1
ATOM 689 C C . LEU A 1 86 ? -7.606 -0.022 -1.691 1.00 93.31 86 LEU A C 1
ATOM 691 O O . LEU A 1 86 ? -8.608 -0.640 -1.343 1.00 93.31 86 LEU A O 1
ATOM 695 N N . TYR A 1 87 ? -7.017 -0.225 -2.873 1.00 91.00 87 TYR A N 1
ATOM 696 C CA . TYR A 1 87 ? -7.484 -1.218 -3.845 1.00 91.00 87 TYR A CA 1
ATOM 697 C C . TYR A 1 87 ? -7.513 -2.622 -3.233 1.00 91.00 87 TYR A C 1
ATOM 699 O O . TYR A 1 87 ? -8.516 -3.319 -3.374 1.00 91.00 87 TYR A O 1
ATOM 707 N N . PHE A 1 88 ? -6.472 -2.994 -2.482 1.00 86.06 88 PHE A N 1
ATOM 708 C CA . PHE A 1 88 ? -6.404 -4.285 -1.789 1.00 86.06 88 PHE A CA 1
ATOM 709 C C . PHE A 1 88 ? -7.496 -4.415 -0.728 1.00 86.06 88 PHE A C 1
ATOM 711 O O . PHE A 1 88 ? -8.231 -5.398 -0.704 1.00 86.06 88 PHE A O 1
ATOM 718 N N . TYR A 1 89 ? -7.683 -3.384 0.100 1.00 89.69 89 TYR A N 1
ATOM 719 C CA . TYR A 1 89 ? -8.763 -3.365 1.088 1.00 89.69 89 TYR A CA 1
ATOM 720 C C . TYR A 1 89 ? -10.148 -3.520 0.435 1.00 89.69 89 TYR A C 1
ATOM 722 O O . TYR A 1 89 ? -10.970 -4.321 0.881 1.00 89.69 89 TYR A O 1
ATOM 730 N N . LEU A 1 90 ? -10.410 -2.787 -0.648 1.00 91.38 90 LEU A N 1
ATOM 731 C CA . LEU A 1 90 ? -11.697 -2.831 -1.342 1.00 91.38 90 LEU A CA 1
ATOM 732 C C . LEU A 1 90 ? -11.937 -4.143 -2.096 1.00 91.38 90 LEU A C 1
ATOM 734 O O . LEU A 1 90 ? -13.086 -4.431 -2.416 1.00 91.38 90 LEU A O 1
ATOM 738 N N . HIS A 1 91 ? -10.907 -4.954 -2.342 1.00 85.81 91 HIS A N 1
ATOM 739 C CA . HIS A 1 91 ? -11.088 -6.295 -2.895 1.00 85.81 91 HIS A CA 1
ATOM 740 C C . HIS A 1 91 ? -11.873 -7.204 -1.932 1.00 85.81 91 HIS A C 1
ATOM 742 O O . HIS A 1 91 ? -12.770 -7.927 -2.358 1.00 85.81 91 HIS A O 1
ATOM 748 N N . TYR A 1 92 ? -11.617 -7.094 -0.623 1.00 86.62 92 TYR A N 1
ATOM 749 C CA . TYR A 1 92 ? -12.377 -7.804 0.417 1.00 86.62 92 TYR A CA 1
ATOM 750 C C . TYR A 1 92 ? -13.708 -7.139 0.760 1.00 86.62 92 TYR A C 1
ATOM 752 O O . TYR A 1 92 ? -14.639 -7.800 1.223 1.00 86.62 92 TYR A O 1
ATOM 760 N N . PHE A 1 93 ? -13.814 -5.829 0.533 1.00 90.75 93 PHE A N 1
ATOM 761 C CA . PHE A 1 93 ? -15.006 -5.039 0.837 1.00 90.75 93 PHE A CA 1
ATOM 762 C C . PHE A 1 93 ? -15.551 -4.320 -0.412 1.00 90.75 93 PHE A C 1
ATOM 764 O O . PHE A 1 93 ? -15.671 -3.091 -0.416 1.00 90.75 93 PHE A O 1
ATOM 771 N N . PRO A 1 94 ? -15.939 -5.057 -1.473 1.00 90.69 94 PRO A N 1
ATOM 772 C CA . PRO A 1 94 ? -16.252 -4.481 -2.788 1.00 90.69 94 PRO A CA 1
ATOM 773 C C . PRO A 1 94 ? -17.517 -3.618 -2.801 1.00 90.69 94 PRO A C 1
ATOM 775 O O . PRO A 1 94 ? -17.732 -2.828 -3.719 1.00 90.69 94 PRO A O 1
ATOM 778 N N . SER A 1 95 ? -18.367 -3.747 -1.782 1.00 93.31 95 SER A N 1
ATOM 779 C CA . SER A 1 95 ? -19.586 -2.953 -1.634 1.00 93.31 95 SER A CA 1
ATOM 780 C C . SER A 1 95 ? -19.331 -1.525 -1.140 1.00 93.31 95 SER A C 1
ATOM 782 O O . SER A 1 95 ? -20.256 -0.713 -1.128 1.00 93.31 95 SER A O 1
ATOM 784 N N . PHE A 1 96 ? -18.114 -1.214 -0.687 1.00 96.12 96 PHE A N 1
ATOM 785 C CA . PHE A 1 96 ? -17.763 0.118 -0.210 1.00 96.12 96 PHE A CA 1
ATOM 786 C C . PHE A 1 96 ? -17.537 1.067 -1.388 1.00 96.12 96 PHE A C 1
ATOM 788 O O . PHE A 1 96 ? -16.890 0.723 -2.379 1.00 96.12 96 PHE A O 1
ATOM 795 N N . LYS A 1 97 ? -18.023 2.304 -1.252 1.00 97.62 97 LYS A N 1
ATOM 796 C CA . LYS A 1 97 ? -17.615 3.412 -2.126 1.00 97.62 97 LYS A CA 1
ATOM 797 C C . LYS A 1 97 ? -16.563 4.256 -1.424 1.00 97.62 97 LYS A C 1
ATOM 799 O O . LYS A 1 97 ? -16.542 4.314 -0.199 1.00 97.62 97 LYS A O 1
ATOM 804 N N . PHE A 1 98 ? -15.725 4.957 -2.172 1.00 97.69 98 PHE A N 1
ATOM 805 C CA . PHE A 1 98 ? -14.668 5.795 -1.614 1.00 97.69 98 PHE A CA 1
ATOM 806 C C . PHE A 1 98 ? -14.562 7.141 -2.325 1.00 97.69 98 PHE A C 1
ATOM 808 O O . PHE A 1 98 ? -14.887 7.268 -3.503 1.00 97.69 98 PHE A O 1
ATOM 815 N N . ARG A 1 99 ? -14.059 8.147 -1.614 1.00 96.69 99 ARG A N 1
ATOM 816 C CA . ARG A 1 99 ? -13.568 9.406 -2.183 1.00 96.69 99 ARG A CA 1
ATOM 817 C C . ARG A 1 99 ? -12.250 9.790 -1.519 1.00 96.69 99 ARG A C 1
ATOM 819 O O . ARG A 1 99 ? -12.066 9.525 -0.330 1.00 96.69 99 ARG A O 1
ATOM 826 N N . LYS A 1 100 ? -11.343 10.427 -2.257 1.00 96.12 100 LYS A N 1
ATOM 827 C CA . LYS A 1 100 ? -10.107 10.996 -1.704 1.00 96.12 100 LYS A CA 1
ATOM 828 C C . LYS A 1 100 ? -10.451 12.208 -0.849 1.00 96.12 100 LYS A C 1
ATOM 830 O O . LYS A 1 100 ? -11.290 13.029 -1.220 1.00 96.12 100 LYS A O 1
ATOM 835 N N . SER A 1 101 ? -9.776 12.334 0.280 1.00 92.69 101 SER A N 1
ATOM 836 C CA . SER A 1 101 ? -9.887 13.476 1.177 1.00 92.69 101 SER A CA 1
ATOM 837 C C . SER A 1 101 ? -8.484 13.944 1.582 1.00 92.69 101 SER A C 1
ATOM 839 O O . SER A 1 101 ? -7.491 13.239 1.397 1.00 92.69 101 SER A O 1
ATOM 841 N N . GLU A 1 102 ? -8.389 15.187 2.050 1.00 87.25 102 GLU A N 1
ATOM 842 C CA . GLU A 1 102 ? -7.139 15.743 2.576 1.00 87.25 102 GLU A CA 1
ATOM 843 C C . GLU A 1 102 ? -6.839 15.190 3.974 1.00 87.25 102 GLU A C 1
ATOM 845 O O . GLU A 1 102 ? -5.693 14.886 4.296 1.00 87.25 102 GLU A O 1
ATOM 850 N N . SER A 1 103 ? -7.877 15.045 4.802 1.00 87.31 103 SER A N 1
ATOM 851 C CA . SER A 1 103 ? -7.763 14.436 6.123 1.00 87.31 103 SER A CA 1
ATOM 852 C C . SER A 1 103 ? -9.133 13.935 6.597 1.00 87.31 103 SER A C 1
ATOM 854 O O . SER A 1 103 ? -10.018 14.760 6.839 1.00 87.31 103 SER A O 1
ATOM 856 N N . PRO A 1 104 ? -9.349 12.614 6.736 1.00 91.44 104 PRO A N 1
ATOM 857 C CA . PRO A 1 104 ? -8.412 11.508 6.491 1.00 91.44 104 PRO A CA 1
ATOM 858 C C . PRO A 1 104 ? -8.091 11.295 5.002 1.00 91.44 104 PRO A C 1
ATOM 860 O O . PRO A 1 104 ? -8.668 11.986 4.161 1.00 91.44 104 PRO A O 1
ATOM 863 N N . ASP A 1 105 ? -7.185 10.361 4.681 1.00 93.62 105 ASP A N 1
ATOM 864 C CA . ASP A 1 105 ? -6.716 10.110 3.307 1.00 93.62 105 ASP A CA 1
ATOM 865 C C . ASP A 1 105 ? -7.869 9.742 2.360 1.00 93.62 105 ASP A C 1
ATOM 867 O O . ASP A 1 105 ? -7.922 10.232 1.228 1.00 93.62 105 ASP A O 1
ATOM 871 N N . PHE A 1 106 ? -8.828 8.944 2.838 1.00 95.88 106 PHE A N 1
ATOM 872 C CA . PHE A 1 106 ? -10.070 8.633 2.134 1.00 95.88 106 PHE A CA 1
ATOM 873 C C . PHE A 1 106 ? -11.278 8.709 3.061 1.00 95.88 106 PHE A C 1
ATOM 875 O O . PHE A 1 106 ? -11.185 8.511 4.271 1.00 95.88 106 PHE A O 1
ATOM 882 N N . ILE A 1 107 ? -12.442 8.959 2.470 1.00 95.75 107 ILE A N 1
ATOM 883 C CA . ILE A 1 107 ? -13.733 8.752 3.122 1.00 95.75 107 ILE A CA 1
ATOM 884 C C . ILE A 1 107 ? -14.421 7.612 2.392 1.00 95.75 107 ILE A C 1
ATOM 886 O O . ILE A 1 107 ? -14.634 7.681 1.180 1.00 95.75 107 ILE A O 1
ATOM 890 N N . LEU A 1 108 ? -14.755 6.576 3.144 1.00 96.62 108 LEU A N 1
ATOM 891 C CA . LEU A 1 108 ? -15.509 5.433 2.682 1.00 96.62 108 LEU A CA 1
ATOM 892 C C . LEU A 1 108 ? -16.992 5.610 3.000 1.00 96.62 108 LEU A C 1
ATOM 894 O O . LEU A 1 108 ? -17.357 6.227 4.002 1.00 96.62 108 LEU A O 1
ATOM 898 N N . LEU A 1 109 ? -17.831 5.031 2.154 1.00 95.94 109 LEU A N 1
ATOM 899 C CA . LEU A 1 109 ? -19.263 4.903 2.345 1.00 95.94 109 LEU A CA 1
ATOM 900 C C . LEU A 1 109 ? -19.596 3.414 2.381 1.00 95.94 109 LEU A C 1
ATOM 902 O O . LEU A 1 109 ? -19.385 2.710 1.388 1.00 95.94 109 LEU A O 1
ATOM 906 N N . ASP A 1 110 ? -20.076 2.943 3.529 1.00 94.00 110 ASP A N 1
ATOM 907 C CA . ASP A 1 110 ? -20.537 1.562 3.667 1.00 94.00 110 ASP A CA 1
ATOM 908 C C . ASP A 1 110 ? -21.890 1.350 2.939 1.00 94.00 110 ASP A C 1
ATOM 910 O O . ASP A 1 110 ? -22.522 2.320 2.501 1.00 94.00 110 ASP A O 1
ATOM 914 N N . PRO A 1 111 ? -22.378 0.101 2.806 1.00 92.94 111 PRO A N 1
ATOM 915 C CA . PRO A 1 111 ? -23.663 -0.182 2.152 1.00 92.94 111 PRO A CA 1
ATOM 916 C C . PRO A 1 111 ? -24.882 0.492 2.798 1.00 92.94 111 PRO A C 1
ATOM 918 O O . PRO A 1 111 ? -25.914 0.650 2.150 1.00 92.94 111 PRO A O 1
ATOM 921 N N . ASN A 1 112 ? -24.761 0.911 4.059 1.00 92.75 112 ASN A N 1
ATOM 922 C CA . ASN A 1 112 ? -25.801 1.600 4.818 1.00 92.75 112 ASN A CA 1
ATOM 923 C C . ASN A 1 112 ? -25.642 3.131 4.768 1.00 92.75 112 ASN A C 1
ATOM 925 O O . ASN A 1 112 ? -26.317 3.846 5.506 1.00 92.75 112 ASN A O 1
ATOM 929 N N . ASN A 1 113 ? -24.771 3.647 3.895 1.00 90.19 113 ASN A N 1
ATOM 930 C CA . ASN A 1 113 ? -24.434 5.062 3.747 1.00 90.19 113 ASN A CA 1
ATOM 931 C C . ASN A 1 113 ? -23.781 5.713 4.981 1.00 90.19 113 ASN A C 1
ATOM 933 O O . ASN A 1 113 ? -23.793 6.941 5.117 1.00 90.19 113 ASN A O 1
ATOM 937 N N . ASN A 1 114 ? -23.154 4.929 5.859 1.00 92.06 114 ASN A N 1
ATOM 938 C CA . ASN A 1 114 ? -22.333 5.485 6.928 1.00 92.06 114 ASN A CA 1
ATOM 939 C C . ASN A 1 114 ? -20.980 5.931 6.377 1.00 92.06 114 ASN A C 1
ATOM 941 O O . ASN A 1 114 ? -20.307 5.189 5.659 1.00 92.06 114 ASN A O 1
ATOM 945 N N . GLN A 1 115 ? -20.559 7.132 6.772 1.00 93.69 115 GLN A N 1
ATOM 946 C CA . GLN A 1 115 ? -19.235 7.640 6.436 1.00 93.69 115 GLN A CA 1
ATOM 947 C C . GLN A 1 115 ? -18.189 7.131 7.421 1.00 93.69 115 GLN A C 1
ATOM 949 O O . GLN A 1 115 ? -18.317 7.299 8.638 1.00 93.69 115 GLN A O 1
ATOM 954 N N . ILE A 1 116 ? -17.131 6.551 6.870 1.00 94.75 116 ILE A N 1
ATOM 955 C CA . ILE A 1 116 ? -15.993 6.028 7.615 1.00 94.75 116 ILE A CA 1
ATOM 956 C C . ILE A 1 116 ? -14.743 6.721 7.083 1.00 94.75 116 ILE A C 1
ATOM 958 O O . ILE A 1 116 ? -14.456 6.684 5.891 1.00 94.75 116 ILE A O 1
ATOM 962 N N . GLY A 1 117 ? -13.991 7.371 7.959 1.00 94.56 117 GLY A N 1
ATOM 963 C CA . GLY A 1 117 ? -12.664 7.858 7.614 1.00 94.56 117 GLY A CA 1
ATOM 964 C C . GLY A 1 117 ? -11.684 6.708 7.460 1.00 94.56 117 GLY A C 1
ATOM 965 O O . GLY A 1 117 ? -11.701 5.800 8.285 1.00 94.56 117 GLY A O 1
ATOM 966 N N . LEU A 1 118 ? -10.803 6.770 6.469 1.00 95.44 118 LEU A N 1
ATOM 967 C CA . LEU A 1 118 ? -9.707 5.823 6.303 1.00 95.44 118 LEU A CA 1
ATOM 968 C C . LEU A 1 118 ? -8.383 6.581 6.187 1.00 95.44 118 LEU A C 1
ATOM 970 O O . LEU A 1 118 ? -8.174 7.339 5.241 1.00 95.44 118 LEU A O 1
ATOM 974 N N . GLU A 1 119 ? -7.495 6.373 7.153 1.00 94.25 119 GLU A N 1
ATOM 975 C CA . GLU A 1 119 ? -6.084 6.761 7.056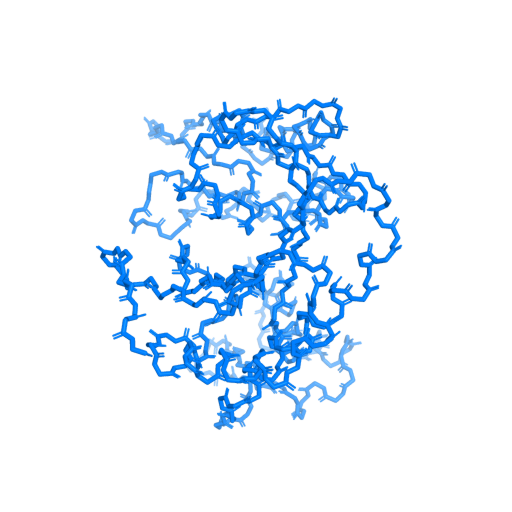 1.00 94.25 119 GLU A CA 1
ATOM 976 C C . GLU A 1 119 ? -5.264 5.564 6.597 1.00 94.25 119 GLU A C 1
ATOM 978 O O . GLU A 1 119 ? -5.456 4.455 7.094 1.00 94.25 119 GLU A O 1
ATOM 983 N N . ILE A 1 120 ? -4.313 5.798 5.703 1.00 93.38 120 ILE A N 1
ATOM 984 C CA . ILE A 1 120 ? -3.390 4.779 5.218 1.00 93.38 120 ILE A CA 1
ATOM 985 C C . ILE A 1 120 ? -1.990 5.109 5.733 1.00 93.38 120 ILE A C 1
ATOM 987 O O . ILE A 1 120 ? -1.561 6.269 5.802 1.00 93.38 120 ILE A O 1
ATOM 991 N N . VAL A 1 121 ? -1.267 4.083 6.167 1.00 92.06 121 VAL A N 1
ATOM 992 C CA . VAL A 1 121 ? 0.130 4.199 6.583 1.00 92.06 121 VAL A CA 1
ATOM 993 C C . VAL A 1 121 ? 0.911 2.980 6.142 1.00 92.06 121 VAL A C 1
ATOM 995 O O . VAL A 1 121 ? 0.441 1.860 6.282 1.00 92.06 121 VAL A O 1
ATOM 998 N N . HIS A 1 122 ? 2.127 3.207 5.659 1.00 89.06 122 HIS A N 1
ATOM 999 C CA . HIS A 1 122 ? 3.054 2.134 5.330 1.00 89.06 122 HIS A CA 1
ATOM 1000 C C . HIS A 1 122 ? 3.993 1.888 6.517 1.00 89.06 122 HIS A C 1
ATOM 1002 O O . HIS A 1 122 ? 4.614 2.823 7.034 1.00 89.06 122 HIS A O 1
ATOM 1008 N N . SER A 1 123 ? 4.111 0.636 6.943 1.00 88.62 123 SER A N 1
ATOM 1009 C CA . SER A 1 123 ? 5.025 0.176 7.990 1.00 88.62 123 SER A CA 1
ATOM 1010 C C . SER A 1 123 ? 6.294 -0.406 7.382 1.00 88.62 123 SER A C 1
ATOM 1012 O O . SER A 1 123 ? 6.595 -1.577 7.574 1.00 88.62 123 SER A O 1
ATOM 1014 N N . ILE A 1 124 ? 7.041 0.447 6.676 1.00 83.12 124 ILE A N 1
ATOM 1015 C CA . ILE A 1 124 ? 8.367 0.131 6.133 1.00 83.12 124 ILE A CA 1
ATOM 1016 C C . ILE A 1 124 ? 9.483 0.689 6.994 1.00 83.12 124 ILE A C 1
ATOM 1018 O O . ILE A 1 124 ? 9.411 1.811 7.512 1.00 83.12 124 ILE A O 1
ATOM 1022 N N . THR A 1 125 ? 10.559 -0.076 7.097 1.00 81.81 125 THR A N 1
ATOM 1023 C CA . THR A 1 125 ? 11.817 0.418 7.639 1.00 81.81 125 THR A CA 1
ATOM 1024 C C . THR A 1 125 ? 12.407 1.496 6.725 1.00 81.81 125 THR A C 1
ATOM 1026 O O . THR A 1 125 ? 12.133 1.577 5.524 1.00 81.81 125 THR A O 1
ATOM 1029 N N . LEU A 1 126 ? 13.277 2.335 7.290 1.00 82.69 126 LEU A N 1
ATOM 1030 C CA . LEU A 1 126 ? 14.013 3.325 6.504 1.00 82.69 126 LEU A CA 1
ATOM 1031 C C . LEU A 1 126 ? 14.854 2.658 5.403 1.00 82.69 126 LEU A C 1
ATOM 1033 O O . LEU A 1 126 ? 14.948 3.186 4.297 1.00 82.69 126 LEU A O 1
ATOM 1037 N N . ASN A 1 127 ? 15.442 1.499 5.696 1.00 85.56 127 ASN A N 1
ATOM 1038 C CA . ASN A 1 127 ? 16.331 0.814 4.768 1.00 85.56 127 ASN A CA 1
ATOM 1039 C C . ASN A 1 127 ? 15.563 0.208 3.582 1.00 85.56 127 ASN A C 1
ATOM 1041 O O . ASN A 1 127 ? 16.032 0.293 2.444 1.00 85.56 127 ASN A O 1
ATOM 1045 N N . GLU A 1 128 ? 14.358 -0.321 3.815 1.00 83.44 128 GLU A N 1
ATOM 1046 C CA . GLU A 1 128 ? 13.435 -0.732 2.747 1.00 83.44 128 GLU A CA 1
ATOM 1047 C C . GLU A 1 128 ? 13.051 0.465 1.877 1.00 83.44 128 GLU A C 1
ATOM 1049 O O . GLU A 1 128 ? 13.221 0.417 0.660 1.00 83.44 128 GLU A O 1
ATOM 1054 N N . ALA A 1 129 ? 12.655 1.585 2.491 1.00 83.69 129 ALA A N 1
ATOM 1055 C CA . ALA A 1 129 ? 12.295 2.797 1.755 1.00 83.69 129 ALA A CA 1
ATOM 1056 C C . ALA A 1 129 ? 13.447 3.333 0.879 1.00 83.69 129 ALA A C 1
ATOM 1058 O O . ALA A 1 129 ? 13.211 3.874 -0.203 1.00 83.69 129 ALA A O 1
ATOM 1059 N N . ILE A 1 130 ? 14.697 3.221 1.342 1.00 87.06 130 ILE A N 1
ATOM 1060 C CA . ILE A 1 130 ? 15.890 3.588 0.564 1.00 87.06 130 ILE A CA 1
ATOM 1061 C C . ILE A 1 130 ? 16.102 2.598 -0.585 1.00 87.06 130 ILE A C 1
ATOM 1063 O O . ILE A 1 130 ? 16.278 3.020 -1.731 1.00 87.06 130 ILE A O 1
ATOM 1067 N N . SER A 1 131 ? 16.040 1.298 -0.296 1.00 86.19 131 SER A N 1
ATOM 1068 C CA . SER A 1 131 ? 16.241 0.232 -1.284 1.00 86.19 131 SER A CA 1
ATOM 1069 C C . SER A 1 131 ? 15.233 0.311 -2.422 1.00 86.19 131 SER A C 1
ATOM 1071 O O . SER A 1 131 ? 15.622 0.269 -3.587 1.00 86.19 131 SER A O 1
ATOM 1073 N N . GLU A 1 132 ? 13.953 0.522 -2.109 1.00 83.25 132 GLU A N 1
ATOM 1074 C CA . GLU A 1 132 ? 12.900 0.685 -3.113 1.00 83.25 132 GLU A CA 1
ATOM 1075 C C . GLU A 1 132 ? 13.128 1.910 -3.999 1.00 83.25 132 GLU A C 1
ATOM 1077 O O . GLU A 1 132 ? 12.910 1.848 -5.209 1.00 83.25 132 GLU A O 1
ATOM 1082 N N . LYS A 1 133 ? 13.611 3.025 -3.437 1.00 85.56 133 LYS A N 1
ATOM 1083 C CA . LYS A 1 133 ? 13.925 4.224 -4.229 1.00 85.56 133 LYS A CA 1
ATOM 1084 C C . LYS A 1 133 ? 15.110 4.002 -5.161 1.00 85.56 133 LYS A C 1
ATOM 1086 O O . LYS A 1 133 ? 15.065 4.471 -6.296 1.00 85.56 133 LYS A O 1
ATOM 1091 N N . ILE A 1 134 ? 16.152 3.302 -4.708 1.00 87.19 134 ILE A N 1
ATOM 1092 C CA . ILE A 1 134 ? 17.297 2.953 -5.561 1.00 87.19 134 ILE A CA 1
ATOM 1093 C C . ILE A 1 134 ? 16.840 1.993 -6.660 1.00 87.19 134 ILE A C 1
ATOM 1095 O O . ILE A 1 134 ? 17.082 2.264 -7.834 1.00 87.19 134 ILE A O 1
ATOM 1099 N N . ALA A 1 135 ? 16.102 0.936 -6.312 1.00 83.38 135 ALA A N 1
ATOM 1100 C CA . ALA A 1 135 ? 15.550 -0.002 -7.284 1.00 83.38 135 ALA A CA 1
ATOM 1101 C C . ALA A 1 135 ? 14.670 0.719 -8.316 1.00 83.38 135 ALA A C 1
ATOM 1103 O O . ALA A 1 135 ? 14.892 0.572 -9.512 1.00 83.38 135 ALA A O 1
ATOM 1104 N N . LYS A 1 136 ? 13.746 1.589 -7.888 1.00 79.75 136 LYS A N 1
ATOM 1105 C CA . LYS A 1 136 ? 12.906 2.382 -8.799 1.00 79.75 136 LYS A CA 1
ATOM 1106 C C . LYS A 1 136 ? 13.729 3.265 -9.745 1.00 79.75 136 LYS A C 1
ATOM 1108 O O . LYS A 1 136 ? 13.324 3.500 -10.882 1.00 79.75 136 LYS A O 1
ATOM 1113 N N . MET A 1 137 ? 14.851 3.803 -9.274 1.00 81.00 137 MET A N 1
ATOM 1114 C CA . MET A 1 137 ? 15.649 4.743 -10.057 1.00 81.00 137 MET A CA 1
ATOM 1115 C C . MET A 1 137 ? 16.680 4.071 -10.963 1.00 81.00 137 MET A C 1
ATOM 1117 O O . MET A 1 137 ? 17.017 4.632 -12.008 1.00 81.00 137 MET A O 1
ATOM 1121 N N . CYS A 1 138 ? 17.141 2.876 -10.616 1.00 80.12 138 CYS A N 1
ATOM 1122 C CA . CYS A 1 138 ? 18.221 2.218 -11.339 1.00 80.12 138 CYS A CA 1
ATOM 1123 C C . CYS A 1 138 ? 17.785 0.920 -12.034 1.00 80.12 138 CYS A C 1
ATOM 1125 O O . CYS A 1 138 ? 18.231 0.638 -13.150 1.00 80.12 138 CYS A O 1
ATOM 1127 N N . PHE A 1 139 ? 16.901 0.130 -11.418 1.00 71.62 139 PHE A N 1
ATOM 1128 C CA . PHE A 1 139 ? 16.473 -1.162 -11.956 1.00 71.62 139 PHE A CA 1
ATOM 1129 C C . PHE A 1 139 ? 15.394 -0.955 -13.028 1.00 71.62 139 PHE A C 1
ATOM 1131 O O . PHE A 1 139 ? 14.465 -0.170 -12.867 1.00 71.62 139 PHE A O 1
ATOM 1138 N N . GLY A 1 140 ? 15.553 -1.615 -14.181 1.00 63.28 140 GLY A N 1
ATOM 1139 C CA . GLY A 1 140 ? 14.725 -1.391 -15.378 1.00 63.28 140 GLY A CA 1
ATOM 1140 C C . GLY A 1 140 ? 15.259 -0.318 -16.340 1.00 63.28 140 GLY A C 1
ATOM 1141 O O . GLY A 1 140 ? 14.756 -0.185 -17.459 1.00 63.28 140 GLY A O 1
ATOM 1142 N N . ARG A 1 141 ? 16.319 0.410 -15.957 1.00 72.19 141 ARG A N 1
ATOM 1143 C CA . ARG A 1 141 ? 17.081 1.323 -16.834 1.00 72.19 141 ARG A CA 1
ATOM 1144 C C . ARG A 1 141 ? 18.432 0.749 -17.282 1.00 72.19 141 ARG A C 1
ATOM 1146 O O . ARG A 1 141 ? 19.248 1.498 -17.805 1.00 72.19 141 ARG A O 1
ATOM 1153 N N . ASN A 1 142 ? 18.649 -0.554 -17.072 1.00 68.06 142 ASN A N 1
ATOM 1154 C CA . ASN A 1 142 ? 19.886 -1.285 -17.386 1.00 68.06 142 ASN A CA 1
ATOM 1155 C C . ASN A 1 142 ? 21.158 -0.581 -16.883 1.00 68.06 142 ASN A C 1
ATOM 1157 O O . ASN A 1 142 ? 22.188 -0.617 -17.548 1.00 68.06 142 ASN A O 1
ATOM 1161 N N . GLN A 1 143 ? 21.069 0.087 -15.729 1.00 82.19 143 GLN A N 1
ATOM 1162 C CA . GLN A 1 143 ? 22.229 0.701 -15.093 1.00 82.19 143 GLN A CA 1
ATOM 1163 C C . GLN A 1 143 ? 23.154 -0.396 -14.567 1.00 82.19 143 GLN A C 1
ATOM 1165 O O . GLN A 1 143 ? 22.681 -1.389 -14.006 1.00 82.19 143 GLN A O 1
ATOM 1170 N N . ASP A 1 144 ? 24.457 -0.219 -14.758 1.00 85.31 144 ASP A N 1
ATOM 1171 C CA . ASP A 1 144 ? 25.451 -1.138 -14.218 1.00 85.31 144 ASP A CA 1
ATOM 1172 C C . ASP A 1 144 ? 25.638 -0.951 -12.703 1.00 85.31 144 ASP A C 1
ATOM 1174 O O . ASP A 1 144 ? 25.143 -0.002 -12.085 1.00 85.31 144 ASP A O 1
ATOM 1178 N N . PHE A 1 145 ? 26.339 -1.906 -12.092 1.00 88.62 145 PHE A N 1
ATOM 1179 C CA . PHE A 1 145 ? 26.627 -1.917 -10.659 1.00 88.62 145 PHE A CA 1
ATOM 1180 C C . PHE A 1 145 ? 27.282 -0.614 -10.170 1.00 88.62 145 PHE A C 1
ATOM 1182 O O . PHE A 1 145 ? 26.875 -0.080 -9.136 1.00 88.62 145 PHE A O 1
ATOM 1189 N N . THR A 1 146 ? 28.251 -0.082 -10.919 1.00 89.69 146 THR A N 1
ATOM 1190 C CA . THR A 1 146 ? 28.986 1.139 -10.562 1.00 89.69 146 THR A CA 1
ATOM 1191 C C . THR A 1 146 ? 28.042 2.333 -10.487 1.00 89.69 146 THR A C 1
ATOM 1193 O O . THR A 1 146 ? 28.014 3.038 -9.478 1.00 89.69 146 THR A O 1
ATOM 1196 N N . HIS A 1 147 ? 27.192 2.501 -11.499 1.00 89.19 147 HIS A N 1
ATOM 1197 C CA . HIS A 1 147 ? 26.228 3.593 -11.561 1.00 89.19 147 HIS A CA 1
ATOM 1198 C C . HIS A 1 147 ? 25.194 3.514 -10.428 1.00 89.19 147 HIS A C 1
ATOM 1200 O O . HIS A 1 147 ? 24.827 4.527 -9.828 1.00 89.19 147 HIS A O 1
ATOM 1206 N N . ILE A 1 148 ? 24.734 2.302 -10.097 1.00 89.50 148 ILE A N 1
ATOM 1207 C CA . ILE A 1 148 ? 23.820 2.069 -8.969 1.00 89.50 148 ILE A CA 1
ATOM 1208 C C . ILE A 1 148 ? 24.474 2.488 -7.648 1.00 89.50 148 ILE A C 1
ATOM 1210 O O . ILE A 1 148 ? 23.844 3.173 -6.837 1.00 89.50 148 ILE A O 1
ATOM 1214 N N . LEU A 1 149 ? 25.733 2.101 -7.431 1.00 89.56 149 LEU A N 1
ATOM 1215 C CA . LEU A 1 149 ? 26.465 2.407 -6.205 1.00 89.56 149 LEU A CA 1
ATOM 1216 C C . LEU A 1 149 ? 26.722 3.914 -6.056 1.00 89.56 149 LEU A C 1
ATOM 1218 O O . LEU A 1 149 ? 26.508 4.471 -4.977 1.00 89.56 149 LEU A O 1
ATOM 1222 N N . GLU A 1 150 ? 27.131 4.588 -7.130 1.00 90.81 150 GLU A N 1
ATOM 1223 C CA . GLU A 1 150 ? 27.334 6.042 -7.157 1.00 90.81 150 GLU A CA 1
ATOM 1224 C C . GLU A 1 150 ? 26.029 6.807 -6.902 1.00 90.81 150 GLU A C 1
ATOM 1226 O O . GLU A 1 150 ? 25.989 7.743 -6.092 1.00 90.81 150 GLU A O 1
ATOM 1231 N N . TYR A 1 151 ? 24.929 6.377 -7.528 1.00 90.56 151 TYR A N 1
ATOM 1232 C CA . TYR A 1 151 ? 23.606 6.932 -7.260 1.00 90.56 151 TYR A CA 1
ATOM 1233 C C . TYR A 1 151 ? 23.228 6.774 -5.781 1.00 90.56 151 TYR A C 1
ATOM 1235 O O . TYR A 1 151 ? 22.824 7.743 -5.135 1.00 90.56 151 TYR A O 1
ATOM 1243 N N . ALA A 1 152 ? 23.398 5.575 -5.219 1.00 90.69 152 ALA A N 1
ATOM 1244 C CA . ALA A 1 152 ? 23.080 5.300 -3.824 1.00 90.69 152 ALA A CA 1
ATOM 1245 C C . ALA A 1 152 ? 23.890 6.198 -2.871 1.00 90.69 152 ALA A C 1
ATOM 1247 O O . ALA A 1 152 ? 23.305 6.858 -2.008 1.00 90.69 152 ALA A O 1
ATOM 1248 N N . LYS A 1 153 ? 25.216 6.275 -3.060 1.00 90.31 153 LYS A N 1
ATOM 1249 C CA . LYS A 1 153 ? 26.131 7.061 -2.210 1.00 90.31 153 LYS A CA 1
ATOM 1250 C C . LYS A 1 153 ? 25.905 8.567 -2.321 1.00 90.31 153 LYS A C 1
ATOM 1252 O O . LYS A 1 153 ? 26.020 9.274 -1.324 1.00 90.31 153 LYS A O 1
ATOM 1257 N N . SER A 1 154 ? 25.553 9.063 -3.507 1.00 92.25 154 SER A N 1
ATOM 1258 C CA . SER A 1 154 ? 25.274 10.491 -3.711 1.00 92.25 154 SER A CA 1
ATOM 1259 C C . SER A 1 154 ? 23.929 10.941 -3.131 1.00 92.25 154 SER A C 1
ATOM 1261 O O . SER A 1 154 ? 23.759 12.122 -2.825 1.00 92.25 154 SER A O 1
ATOM 1263 N N . LYS A 1 155 ? 22.958 10.028 -2.986 1.00 90.88 155 LYS A N 1
ATOM 1264 C CA . LYS A 1 155 ? 21.603 10.353 -2.510 1.00 90.88 155 LYS A CA 1
ATOM 1265 C C . LYS A 1 155 ? 21.357 10.043 -1.040 1.00 90.88 155 LYS A C 1
ATOM 1267 O O . LYS A 1 155 ? 20.535 10.729 -0.431 1.00 90.88 155 LYS A O 1
ATOM 1272 N N . TYR A 1 156 ? 22.025 9.041 -0.475 1.00 89.50 156 TYR A N 1
ATOM 1273 C CA . TYR A 1 156 ? 21.740 8.551 0.871 1.00 89.50 156 TYR A CA 1
ATOM 1274 C C . TYR A 1 156 ? 23.012 8.502 1.718 1.00 89.50 156 TYR A C 1
ATOM 1276 O O . TYR A 1 156 ? 23.974 7.800 1.410 1.00 89.50 156 TYR A O 1
ATOM 1284 N N . VAL A 1 157 ? 22.998 9.246 2.823 1.00 84.94 157 VAL A N 1
ATOM 1285 C CA . VAL A 1 157 ? 24.102 9.277 3.789 1.00 84.94 157 VAL A CA 1
ATOM 1286 C C . VAL A 1 157 ? 24.257 7.897 4.430 1.00 84.94 157 VAL A C 1
ATOM 1288 O O . VAL A 1 157 ? 23.269 7.302 4.854 1.00 84.94 157 VAL A O 1
ATOM 1291 N N . ASN A 1 158 ? 25.495 7.402 4.522 1.00 82.56 158 ASN A N 1
ATOM 1292 C CA . ASN A 1 158 ? 25.833 6.104 5.121 1.00 82.56 158 ASN A CA 1
ATOM 1293 C C . ASN A 1 158 ? 25.082 4.909 4.507 1.00 82.56 158 ASN A C 1
ATOM 1295 O O . ASN A 1 158 ? 24.884 3.901 5.183 1.00 82.56 158 ASN A O 1
ATOM 1299 N N . VAL A 1 159 ? 24.677 4.999 3.233 1.00 83.50 159 VAL A N 1
ATOM 1300 C CA . VAL A 1 159 ? 23.944 3.931 2.530 1.00 83.50 159 VAL A CA 1
ATOM 1301 C C 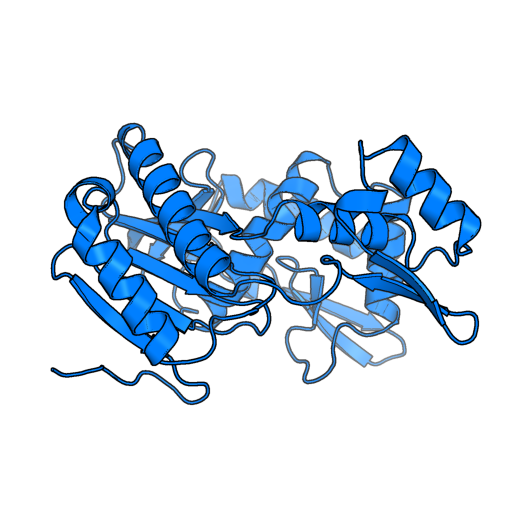. VAL A 1 159 ? 24.668 2.587 2.575 1.00 83.50 159 VAL A C 1
ATOM 1303 O O . VAL A 1 159 ? 24.055 1.537 2.730 1.00 83.50 159 VAL A O 1
ATOM 1306 N N . GLU A 1 160 ? 25.998 2.634 2.530 1.00 80.00 160 GLU A N 1
ATOM 1307 C CA . GLU A 1 160 ? 26.861 1.463 2.600 1.00 80.00 160 GLU A CA 1
ATOM 1308 C C . GLU A 1 160 ? 26.836 0.772 3.961 1.00 80.00 160 GLU A C 1
ATOM 1310 O O . GLU A 1 160 ? 27.328 -0.340 4.045 1.00 80.00 160 GLU A O 1
ATOM 1315 N N . ASN A 1 161 ? 26.273 1.384 5.007 1.00 78.19 161 ASN A N 1
ATOM 1316 C CA . ASN A 1 161 ? 26.103 0.782 6.331 1.00 78.19 161 ASN A CA 1
ATOM 1317 C C . ASN A 1 161 ? 24.665 0.318 6.593 1.00 78.19 161 ASN A C 1
ATOM 1319 O O . ASN A 1 161 ? 24.438 -0.405 7.560 1.00 78.19 161 ASN A O 1
ATOM 1323 N N . THR A 1 162 ? 23.702 0.725 5.763 1.00 78.69 162 THR A N 1
ATOM 1324 C CA . THR A 1 162 ? 22.269 0.497 6.006 1.00 78.69 162 THR A CA 1
ATOM 1325 C C . THR A 1 162 ? 21.655 -0.530 5.069 1.00 78.69 162 THR A C 1
ATOM 1327 O O . THR A 1 162 ? 20.806 -1.305 5.502 1.00 78.69 162 THR A O 1
ATOM 1330 N N . ILE A 1 163 ? 22.098 -0.572 3.814 1.00 84.25 163 ILE A N 1
ATOM 1331 C CA . ILE A 1 163 ? 21.626 -1.523 2.806 1.00 84.25 163 ILE A CA 1
ATOM 1332 C C . ILE A 1 163 ? 22.806 -2.280 2.204 1.00 84.25 163 ILE A C 1
ATOM 1334 O O . ILE A 1 163 ? 23.961 -1.853 2.289 1.00 84.25 163 ILE A O 1
ATOM 1338 N N . GLU A 1 164 ? 22.517 -3.417 1.590 1.00 87.56 164 GLU A N 1
ATOM 1339 C CA . GLU A 1 164 ? 23.511 -4.244 0.922 1.00 87.56 164 GLU A CA 1
ATOM 1340 C C . GLU A 1 164 ? 23.305 -4.159 -0.591 1.00 87.56 164 GLU A C 1
ATOM 1342 O O . GLU A 1 164 ? 22.228 -4.466 -1.094 1.00 87.56 164 GLU A O 1
ATOM 1347 N N . ILE A 1 165 ? 24.332 -3.708 -1.316 1.00 87.88 165 ILE A N 1
ATOM 1348 C CA . ILE A 1 165 ? 24.342 -3.664 -2.781 1.00 87.88 165 ILE A CA 1
ATOM 1349 C C . ILE A 1 165 ? 25.508 -4.525 -3.248 1.00 87.88 165 ILE A C 1
ATOM 1351 O O . ILE A 1 165 ? 26.663 -4.144 -3.069 1.00 87.88 165 ILE A O 1
ATOM 1355 N N . ASN A 1 166 ? 25.200 -5.666 -3.855 1.00 88.69 166 ASN A N 1
ATOM 1356 C CA . ASN A 1 166 ? 26.192 -6.656 -4.264 1.00 88.69 166 ASN A CA 1
ATOM 1357 C C . ASN A 1 166 ? 26.077 -6.975 -5.751 1.00 88.69 166 ASN A C 1
ATOM 1359 O O . ASN A 1 166 ? 25.008 -6.851 -6.348 1.00 88.69 166 ASN A O 1
ATOM 1363 N N . GLN A 1 167 ? 27.173 -7.459 -6.328 1.00 88.88 167 GLN A N 1
ATOM 1364 C CA . GLN A 1 167 ? 27.180 -8.048 -7.658 1.00 88.88 167 GLN A CA 1
ATOM 1365 C C . GLN A 1 167 ? 27.413 -9.556 -7.543 1.00 88.88 167 GLN A C 1
ATOM 1367 O O . GLN A 1 167 ? 28.422 -9.991 -6.993 1.00 88.88 167 GLN A O 1
ATOM 1372 N N . VAL A 1 168 ? 26.484 -10.354 -8.069 1.00 86.31 168 VAL A N 1
ATOM 1373 C CA . VAL A 1 168 ? 26.588 -11.820 -8.118 1.00 86.31 168 VAL A CA 1
ATOM 1374 C C . VAL A 1 168 ? 26.276 -12.264 -9.542 1.00 86.31 168 VAL A C 1
ATOM 1376 O O . VAL A 1 168 ? 25.253 -11.875 -10.098 1.00 86.31 168 VAL A O 1
ATOM 1379 N N . ASN A 1 169 ? 27.155 -13.053 -10.164 1.00 87.25 169 ASN A N 1
ATOM 1380 C CA . ASN A 1 169 ? 26.980 -13.540 -11.542 1.00 87.25 169 ASN A CA 1
ATOM 1381 C C . ASN A 1 169 ? 26.640 -12.420 -12.554 1.00 87.25 169 ASN A C 1
ATOM 1383 O O . ASN A 1 169 ? 25.724 -12.560 -13.361 1.00 87.25 169 ASN A O 1
ATOM 1387 N N . ASN A 1 170 ? 27.351 -11.286 -12.486 1.00 82.56 170 ASN A N 1
ATOM 1388 C CA . ASN A 1 170 ? 27.120 -10.072 -13.291 1.00 82.56 170 ASN A CA 1
ATOM 1389 C C . ASN A 1 170 ? 25.745 -9.400 -13.116 1.00 82.56 170 ASN A C 1
ATOM 1391 O O . ASN A 1 170 ? 25.420 -8.475 -13.859 1.00 82.56 170 ASN A O 1
ATOM 1395 N N . GLN A 1 171 ? 24.954 -9.808 -12.127 1.00 81.44 171 GLN A N 1
ATOM 1396 C CA . GLN A 1 171 ? 23.691 -9.169 -11.775 1.00 81.44 171 GLN A CA 1
ATOM 1397 C C . GLN A 1 171 ? 23.850 -8.367 -10.485 1.00 81.44 171 GLN A C 1
ATOM 1399 O O . GLN A 1 171 ? 24.521 -8.806 -9.550 1.00 81.44 171 GLN A O 1
ATOM 1404 N N . THR A 1 172 ? 23.235 -7.186 -10.440 1.00 84.75 172 THR A N 1
ATOM 1405 C CA . THR A 1 172 ? 23.224 -6.343 -9.242 1.00 84.75 172 THR A CA 1
ATOM 1406 C C . THR A 1 172 ? 22.034 -6.702 -8.364 1.00 84.75 172 THR A C 1
ATOM 1408 O O . THR A 1 172 ? 20.892 -6.688 -8.820 1.00 84.75 172 THR A O 1
ATOM 1411 N N . TYR A 1 173 ? 22.306 -6.961 -7.092 1.00 84.50 173 TYR A N 1
ATOM 1412 C CA . TYR A 1 173 ? 21.325 -7.249 -6.057 1.00 84.50 173 TYR A CA 1
ATOM 1413 C C . TYR A 1 173 ? 21.318 -6.106 -5.051 1.00 84.50 173 TYR A C 1
ATOM 1415 O O . TYR A 1 173 ? 22.376 -5.602 -4.676 1.00 84.50 173 TYR A O 1
ATOM 1423 N N . ILE A 1 174 ? 20.126 -5.712 -4.611 1.00 85.00 174 ILE A N 1
ATOM 1424 C CA . ILE A 1 174 ? 19.936 -4.780 -3.500 1.00 85.00 174 ILE A CA 1
ATOM 1425 C C . ILE A 1 174 ? 19.125 -5.516 -2.442 1.00 85.00 174 ILE A C 1
ATOM 1427 O O . ILE A 1 174 ? 18.024 -5.986 -2.727 1.00 85.00 174 ILE A O 1
ATOM 1431 N N . SER A 1 175 ? 19.665 -5.600 -1.234 1.00 84.06 175 SER A N 1
ATOM 1432 C CA . SER A 1 175 ? 18.958 -6.063 -0.048 1.00 84.06 175 SER A CA 1
ATOM 1433 C C . SER A 1 175 ? 18.765 -4.884 0.910 1.00 84.06 175 SER A C 1
ATOM 1435 O O . SER A 1 175 ? 19.707 -4.117 1.140 1.00 84.06 175 SER A O 1
ATOM 1437 N N . PRO A 1 176 ? 17.573 -4.736 1.512 1.00 81.19 176 PRO A N 1
ATOM 1438 C CA . PRO A 1 176 ? 17.305 -3.675 2.474 1.00 81.19 176 PRO A CA 1
ATOM 1439 C C . PRO A 1 176 ? 18.057 -3.843 3.793 1.00 81.19 176 PRO A C 1
ATOM 1441 O O . PRO A 1 176 ? 17.957 -2.986 4.664 1.00 81.19 176 PRO A O 1
ATOM 1444 N N . THR A 1 177 ? 18.779 -4.944 3.989 1.00 77.25 177 THR A N 1
ATOM 1445 C CA . THR A 1 177 ? 19.440 -5.246 5.258 1.00 77.25 177 THR A CA 1
ATOM 1446 C C . THR A 1 177 ? 20.759 -5.957 4.994 1.00 77.25 177 THR A C 1
ATOM 1448 O O . THR A 1 177 ? 20.874 -6.711 4.028 1.00 77.25 177 THR A O 1
ATOM 1451 N N . LYS A 1 178 ? 21.753 -5.709 5.850 1.00 76.38 178 LYS A N 1
ATOM 1452 C CA . LYS A 1 178 ? 22.988 -6.495 5.893 1.00 76.38 178 LYS A CA 1
ATOM 1453 C C . LYS A 1 178 ? 22.782 -7.663 6.853 1.00 76.38 178 LYS A C 1
ATOM 1455 O O . LYS A 1 178 ? 22.793 -7.463 8.066 1.00 76.38 178 LYS A O 1
ATOM 1460 N N . GLY A 1 179 ? 22.596 -8.868 6.324 1.00 72.38 179 GLY A N 1
ATOM 1461 C CA . GLY A 1 179 ? 22.401 -10.074 7.136 1.00 72.38 179 GLY A CA 1
ATOM 1462 C C . GLY A 1 179 ? 20.987 -10.227 7.715 1.00 72.38 179 GLY A C 1
ATOM 1463 O O . GLY A 1 179 ? 19.997 -9.981 7.034 1.00 72.38 179 GLY A O 1
ATOM 1464 N N . LEU A 1 180 ? 20.891 -10.713 8.956 1.00 70.94 180 LEU A N 1
ATOM 1465 C CA . LEU A 1 180 ? 19.618 -11.055 9.604 1.00 70.94 180 LEU A CA 1
ATOM 1466 C C . LEU A 1 180 ? 18.947 -9.826 10.233 1.00 70.94 180 LEU A C 1
ATOM 1468 O O . LEU A 1 180 ? 19.615 -8.984 10.830 1.00 70.94 180 LEU A O 1
ATOM 1472 N N . SER A 1 181 ? 17.616 -9.769 10.160 1.00 73.38 181 SER A N 1
ATOM 1473 C CA . SER A 1 181 ? 16.805 -8.698 10.754 1.00 73.38 181 SER A CA 1
ATOM 1474 C C . SER A 1 181 ? 15.979 -9.185 11.938 1.00 73.38 181 SER A C 1
ATOM 1476 O O . SER A 1 181 ? 15.393 -10.266 11.895 1.00 73.38 181 SER A O 1
ATOM 1478 N N . ASP A 1 182 ? 15.895 -8.367 12.991 1.00 76.81 182 ASP A N 1
ATOM 1479 C CA . ASP A 1 182 ? 15.024 -8.643 14.136 1.00 76.81 182 ASP A CA 1
ATOM 1480 C C . ASP A 1 182 ? 13.560 -8.395 13.756 1.00 76.81 182 ASP A C 1
ATOM 1482 O O . ASP A 1 182 ? 13.111 -7.252 13.637 1.00 76.81 182 ASP A O 1
ATOM 1486 N N . CYS A 1 183 ? 12.800 -9.479 13.601 1.00 76.69 183 CYS A N 1
ATOM 1487 C CA . CYS A 1 183 ? 11.405 -9.418 13.176 1.00 76.69 183 CYS A CA 1
ATOM 1488 C C . CYS A 1 183 ? 10.500 -8.670 14.178 1.00 76.69 183 CYS A C 1
ATOM 1490 O O . CYS A 1 183 ? 9.467 -8.118 13.796 1.00 76.69 183 CYS A O 1
ATOM 1492 N N . ARG A 1 184 ? 10.904 -8.560 15.454 1.00 81.69 184 ARG A N 1
ATOM 1493 C CA . ARG A 1 184 ? 10.150 -7.809 16.477 1.00 81.69 184 ARG A CA 1
ATOM 1494 C C . ARG A 1 184 ? 10.080 -6.317 16.162 1.00 81.69 184 ARG A C 1
ATOM 1496 O O . ARG A 1 184 ? 9.133 -5.643 16.574 1.00 81.69 184 ARG A O 1
ATOM 1503 N N . TYR A 1 185 ? 11.059 -5.796 15.420 1.00 84.62 185 TYR A N 1
ATOM 1504 C CA . TYR A 1 185 ? 11.078 -4.398 15.002 1.00 84.62 185 TYR A CA 1
ATOM 1505 C C . TYR A 1 185 ? 9.851 -4.036 14.154 1.00 84.62 185 TYR A C 1
ATOM 1507 O O . TYR A 1 185 ? 9.266 -2.973 14.362 1.00 84.62 185 TYR A O 1
ATOM 1515 N N . PHE A 1 186 ? 9.408 -4.923 13.258 1.00 84.56 186 PHE A N 1
ATOM 1516 C CA . PHE A 1 186 ? 8.249 -4.669 12.396 1.00 84.56 186 PHE A CA 1
ATOM 1517 C C . PHE A 1 186 ? 6.952 -4.547 13.205 1.00 84.56 186 PHE A C 1
ATOM 1519 O O . PHE A 1 186 ? 6.173 -3.619 12.991 1.00 84.56 186 PHE A O 1
ATOM 1526 N N . LYS A 1 187 ? 6.759 -5.399 14.219 1.00 88.81 187 LYS A N 1
ATOM 1527 C CA . LYS A 1 187 ? 5.593 -5.345 15.124 1.00 88.81 187 LYS A CA 1
ATOM 1528 C C . LYS A 1 187 ? 5.556 -4.034 15.923 1.00 88.81 187 LYS A C 1
ATOM 1530 O O . LYS A 1 187 ? 4.511 -3.396 16.050 1.00 88.81 187 LYS A O 1
ATOM 1535 N N . GLN A 1 188 ? 6.716 -3.568 16.391 1.00 90.88 188 GLN A N 1
ATOM 1536 C CA . GLN A 1 188 ? 6.848 -2.258 17.044 1.00 90.88 188 GLN A CA 1
ATOM 1537 C C . GLN A 1 188 ? 6.611 -1.090 16.077 1.00 90.88 188 GLN A C 1
ATOM 1539 O O . GLN A 1 188 ? 6.025 -0.074 16.458 1.00 90.88 188 GLN A O 1
ATOM 1544 N N . LEU A 1 189 ? 7.033 -1.223 14.818 1.00 91.19 189 LEU A N 1
ATOM 1545 C CA . LEU A 1 189 ? 6.786 -0.227 13.779 1.00 91.19 189 LEU A CA 1
ATOM 1546 C C . LEU A 1 189 ? 5.286 -0.089 13.476 1.00 91.19 189 LEU A C 1
ATOM 1548 O O . LEU A 1 189 ? 4.790 1.038 13.396 1.00 91.19 189 LEU A O 1
ATOM 1552 N N . ILE A 1 190 ? 4.556 -1.208 13.404 1.00 92.69 190 ILE A N 1
ATOM 1553 C CA . ILE A 1 190 ? 3.090 -1.233 13.285 1.00 92.69 190 ILE A CA 1
ATOM 1554 C C . ILE A 1 190 ? 2.449 -0.458 14.445 1.00 92.69 190 ILE A C 1
ATOM 1556 O O . ILE A 1 190 ? 1.672 0.467 14.201 1.00 92.69 190 ILE A O 1
ATOM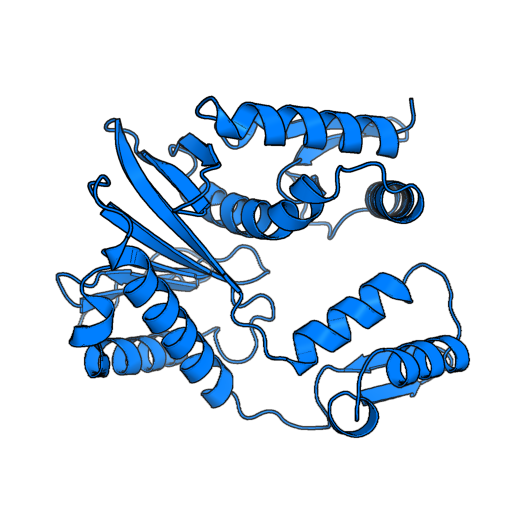 1560 N N . LEU A 1 191 ? 2.818 -0.761 15.698 1.00 94.88 191 LEU A N 1
ATOM 1561 C CA . LEU A 1 191 ? 2.314 -0.040 16.875 1.00 94.88 191 LEU A CA 1
ATOM 1562 C C . LEU A 1 191 ? 2.621 1.463 16.804 1.00 94.88 191 LEU A C 1
ATOM 1564 O O . LEU A 1 191 ? 1.742 2.297 17.037 1.00 94.88 191 LEU A O 1
ATOM 1568 N N . LYS A 1 192 ? 3.859 1.831 16.465 1.00 95.00 192 LYS A N 1
ATOM 1569 C CA . LYS A 1 192 ? 4.277 3.234 16.343 1.00 95.00 192 LYS A CA 1
ATOM 1570 C C . LYS A 1 192 ? 3.428 3.984 15.314 1.00 95.00 192 LYS A C 1
ATOM 1572 O O . LYS A 1 192 ? 2.999 5.114 15.573 1.00 95.00 192 LYS A O 1
ATOM 1577 N N . ASN A 1 193 ? 3.175 3.367 14.164 1.00 93.69 193 ASN A N 1
ATOM 1578 C CA . ASN A 1 193 ? 2.345 3.937 13.108 1.00 93.69 193 ASN A CA 1
ATOM 1579 C C . ASN A 1 193 ? 0.877 4.054 13.536 1.00 93.69 193 ASN A C 1
ATOM 1581 O O . ASN A 1 193 ? 0.275 5.112 13.334 1.00 93.69 193 ASN A O 1
ATOM 1585 N N . ALA A 1 194 ? 0.340 3.031 14.208 1.00 94.50 194 ALA A N 1
ATOM 1586 C CA . ALA A 1 194 ? -1.005 3.043 14.779 1.00 94.50 194 ALA A CA 1
ATOM 1587 C C . ALA A 1 194 ? -1.196 4.220 15.752 1.00 94.50 194 ALA A C 1
ATOM 1589 O O . ALA A 1 194 ? -2.093 5.043 15.558 1.00 94.50 194 ALA A O 1
ATOM 1590 N N . ILE A 1 195 ? -0.294 4.374 16.730 1.00 94.56 195 ILE A N 1
ATOM 1591 C CA . ILE A 1 195 ? -0.316 5.482 17.701 1.00 94.56 195 ILE A CA 1
ATOM 1592 C C . ILE A 1 195 ? -0.193 6.839 16.994 1.00 94.56 195 ILE A C 1
ATOM 1594 O O . ILE A 1 195 ? -0.902 7.790 17.327 1.00 94.56 195 ILE A O 1
ATOM 1598 N N . THR A 1 196 ? 0.696 6.951 16.003 1.00 93.12 196 THR A N 1
ATOM 1599 C CA . THR A 1 196 ? 0.905 8.204 15.259 1.00 93.12 196 THR A CA 1
ATOM 1600 C C . THR A 1 196 ? -0.372 8.644 14.542 1.00 93.12 196 THR A C 1
ATOM 1602 O O . THR A 1 196 ? -0.766 9.810 14.638 1.00 93.12 196 THR A O 1
ATOM 1605 N N . LYS A 1 197 ? -1.057 7.716 13.863 1.00 91.75 197 LYS A N 1
ATOM 1606 C CA . LYS A 1 197 ? -2.318 8.003 13.167 1.00 91.75 197 LYS A CA 1
ATOM 1607 C C . LYS A 1 197 ? -3.471 8.255 14.141 1.00 91.75 197 LYS A C 1
ATOM 1609 O O . LYS A 1 197 ? -4.216 9.213 13.938 1.00 91.75 197 LYS A O 1
ATOM 1614 N N . ALA A 1 198 ? -3.560 7.501 15.237 1.00 89.75 198 ALA A N 1
ATOM 1615 C CA . ALA A 1 198 ? -4.548 7.740 16.290 1.00 89.75 198 ALA A CA 1
ATOM 1616 C C . ALA A 1 198 ? -4.414 9.142 16.912 1.00 89.75 198 ALA A C 1
ATOM 1618 O O . ALA A 1 198 ? -5.411 9.824 17.143 1.00 89.75 198 ALA A O 1
ATOM 1619 N N . ASN A 1 199 ? -3.187 9.635 17.099 1.00 86.56 199 ASN A N 1
ATOM 1620 C CA . ASN A 1 199 ? -2.947 10.993 17.590 1.00 86.56 199 ASN A CA 1
ATOM 1621 C C . ASN A 1 199 ? -3.321 12.086 16.573 1.00 86.56 199 ASN A C 1
ATOM 1623 O O . ASN A 1 199 ? -3.765 13.165 16.975 1.00 86.56 199 ASN A O 1
ATOM 1627 N N . LYS A 1 200 ? -3.176 11.822 15.265 1.00 83.19 200 LYS A N 1
ATOM 1628 C CA . LYS A 1 200 ? -3.586 12.746 14.188 1.00 83.19 200 LYS A CA 1
ATOM 1629 C C . LYS A 1 200 ? -5.113 12.939 14.160 1.00 83.19 200 LYS A C 1
ATOM 1631 O O . LYS A 1 200 ? -5.573 14.038 13.845 1.00 83.19 200 LYS A O 1
ATOM 1636 N N . GLN A 1 201 ? -5.879 11.918 14.567 1.00 73.19 201 GLN A N 1
ATOM 1637 C CA . GLN A 1 201 ? -7.349 11.900 14.535 1.00 73.19 201 GLN A CA 1
ATOM 1638 C C . GLN A 1 201 ? -8.014 12.999 15.357 1.00 73.19 201 GLN A C 1
ATOM 1640 O O . GLN A 1 201 ? -9.087 13.447 14.962 1.00 73.19 201 GLN A O 1
ATOM 1645 N N . LYS A 1 202 ? -7.371 13.520 16.414 1.00 64.38 202 LYS A N 1
ATOM 1646 C CA . LYS A 1 202 ? -7.920 14.621 17.234 1.00 64.38 202 LYS A CA 1
ATOM 1647 C C . LYS A 1 202 ? -8.343 15.851 16.406 1.00 64.38 202 LYS A C 1
ATOM 1649 O O . LYS A 1 202 ? -9.067 16.708 16.901 1.00 64.38 202 LYS A O 1
ATOM 1654 N N . LYS A 1 203 ? -7.896 15.944 15.148 1.00 65.12 203 LYS A N 1
ATOM 1655 C CA . LYS A 1 203 ? -8.228 16.999 14.183 1.00 65.12 203 LYS A CA 1
ATOM 1656 C C . LYS A 1 203 ? -9.459 16.701 13.299 1.00 65.12 203 LYS A C 1
ATOM 1658 O O . LYS A 1 203 ? -9.880 17.585 12.560 1.00 65.12 203 LYS A O 1
ATOM 1663 N N . TYR A 1 204 ? -10.051 15.502 13.341 1.00 66.38 204 TYR A N 1
ATOM 1664 C CA . TYR A 1 204 ? -11.112 15.047 12.420 1.00 66.38 204 TYR A CA 1
ATOM 1665 C C . TYR A 1 204 ? -12.498 15.144 13.061 1.00 66.38 204 TYR A C 1
ATOM 1667 O O . TYR A 1 204 ? -13.146 14.145 13.352 1.00 66.38 204 TYR A O 1
ATOM 1675 N N . GLN A 1 205 ? -12.976 16.365 13.286 1.00 55.38 205 GLN A N 1
ATOM 1676 C CA . GLN A 1 205 ? -14.178 16.642 14.089 1.00 55.38 205 GLN A CA 1
ATOM 1677 C C . GLN A 1 205 ? -15.535 16.174 13.497 1.00 55.38 205 GLN A C 1
ATOM 1679 O O . GLN A 1 205 ? -16.569 16.569 14.024 1.00 55.38 205 GLN A O 1
ATOM 1684 N N . LYS A 1 206 ? -15.598 15.391 12.405 1.00 64.38 206 LYS A N 1
ATOM 1685 C CA . LYS A 1 206 ? -16.859 15.197 11.642 1.00 64.38 206 LYS A CA 1
ATOM 1686 C C . LYS A 1 206 ? -17.191 13.779 11.153 1.00 64.38 206 LYS A C 1
ATOM 1688 O O . LYS A 1 206 ? -18.141 13.640 10.389 1.00 64.38 206 LYS A O 1
ATOM 1693 N N . LEU A 1 207 ? -16.444 12.739 11.525 1.00 71.06 207 LEU A N 1
ATOM 1694 C CA . LEU A 1 207 ? -16.682 11.383 10.999 1.00 71.06 207 LEU A CA 1
ATOM 1695 C C . LEU A 1 207 ? -17.234 10.435 12.066 1.00 71.06 207 LEU A C 1
ATOM 1697 O O . LEU A 1 207 ? -16.783 10.464 13.207 1.00 71.06 207 LEU A O 1
ATOM 1701 N N . ASN A 1 208 ? -18.181 9.576 11.664 1.00 74.06 208 ASN A N 1
ATOM 1702 C CA . ASN A 1 208 ? -18.846 8.612 12.551 1.00 74.06 208 ASN A CA 1
ATOM 1703 C C . ASN A 1 208 ? -17.892 7.513 13.027 1.00 74.06 208 ASN A C 1
ATOM 1705 O O . ASN A 1 208 ? -18.030 7.002 14.134 1.00 74.06 208 ASN A O 1
ATOM 1709 N N . LYS A 1 209 ? -16.952 7.119 12.162 1.00 90.06 209 LYS A N 1
ATOM 1710 C CA . LYS A 1 209 ? -15.926 6.117 12.445 1.00 90.06 209 LYS A CA 1
ATOM 1711 C C . LYS A 1 209 ? -14.614 6.514 11.776 1.00 90.06 209 LYS A C 1
ATOM 1713 O O . LYS A 1 209 ? -14.635 7.109 10.697 1.00 90.06 209 LYS A O 1
ATOM 1718 N N . LEU A 1 210 ? -13.488 6.143 12.377 1.00 92.50 210 LEU A N 1
ATOM 1719 C CA . LEU A 1 210 ? -12.167 6.195 11.756 1.00 92.50 210 LEU A CA 1
ATOM 1720 C C . LEU A 1 210 ? -11.532 4.809 11.758 1.00 92.50 210 LEU A C 1
ATOM 1722 O O . LEU A 1 210 ? -11.395 4.184 12.810 1.00 92.50 210 LEU A O 1
ATOM 1726 N N . TYR A 1 211 ? -11.083 4.383 10.585 1.00 95.62 211 TYR A N 1
ATOM 1727 C CA . TYR A 1 211 ? -10.235 3.223 10.378 1.00 95.62 211 TYR A CA 1
ATOM 1728 C C . TYR A 1 211 ? -8.818 3.656 10.002 1.00 95.62 211 TYR A C 1
ATOM 1730 O O . TYR A 1 211 ? -8.609 4.691 9.362 1.00 95.62 211 TYR A O 1
ATOM 1738 N N . VAL A 1 212 ? -7.841 2.844 10.393 1.00 95.88 212 VAL A N 1
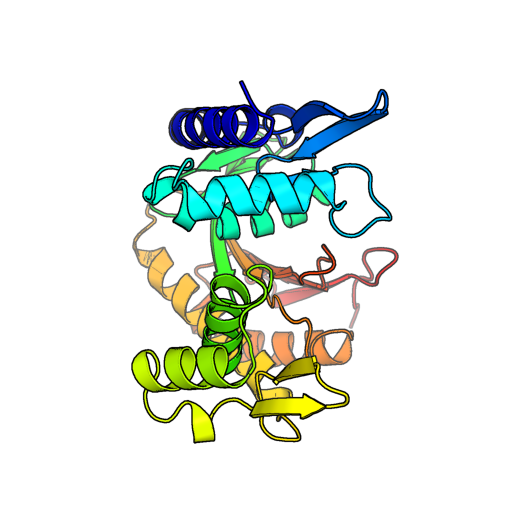ATOM 1739 C CA . VAL A 1 212 ? -6.447 2.984 9.968 1.00 95.88 212 VAL A CA 1
ATOM 1740 C C . VAL A 1 212 ? -6.037 1.699 9.263 1.00 95.88 212 VAL A C 1
ATOM 1742 O O . VAL A 1 212 ? -6.025 0.633 9.876 1.00 95.88 212 VAL A O 1
ATOM 1745 N N . LEU A 1 213 ? -5.697 1.813 7.984 1.00 95.19 213 LEU A N 1
ATOM 1746 C CA . LEU A 1 213 ? -5.112 0.749 7.184 1.00 95.19 213 LEU A CA 1
ATOM 1747 C C . LEU A 1 213 ? -3.587 0.842 7.275 1.00 95.19 213 LEU A C 1
ATOM 1749 O O . LEU A 1 213 ? -2.990 1.845 6.882 1.00 95.19 213 LEU A O 1
ATOM 1753 N N . ILE A 1 214 ? -2.963 -0.196 7.815 1.00 93.69 214 ILE A N 1
ATOM 1754 C CA . ILE A 1 214 ? -1.518 -0.313 7.972 1.00 93.69 214 ILE A CA 1
ATOM 1755 C C . ILE A 1 214 ? -1.015 -1.310 6.933 1.00 93.69 214 ILE A C 1
ATOM 1757 O O . ILE A 1 214 ? -1.203 -2.516 7.075 1.00 93.69 214 ILE A O 1
ATOM 1761 N N . ASP A 1 215 ? -0.363 -0.800 5.900 1.00 90.31 215 ASP A N 1
ATOM 1762 C CA . ASP A 1 215 ? 0.263 -1.605 4.861 1.00 90.31 215 ASP A CA 1
ATOM 1763 C C . ASP A 1 215 ? 1.690 -1.966 5.275 1.00 90.31 215 ASP A C 1
ATOM 1765 O O . ASP A 1 215 ? 2.553 -1.104 5.444 1.00 90.31 215 ASP A O 1
ATOM 1769 N N . THR A 1 216 ? 1.939 -3.252 5.484 1.00 85.12 216 THR A N 1
ATOM 1770 C CA . THR A 1 216 ? 3.263 -3.759 5.866 1.00 85.12 216 THR A CA 1
ATOM 1771 C C . THR A 1 216 ? 4.229 -3.841 4.686 1.00 85.12 216 THR A C 1
ATOM 1773 O O . THR A 1 216 ? 5.430 -3.863 4.920 1.00 85.12 216 THR A O 1
ATOM 1776 N N . THR A 1 217 ? 3.748 -3.805 3.435 1.00 72.88 217 THR A N 1
ATOM 1777 C CA . THR A 1 217 ? 4.469 -3.817 2.139 1.00 72.88 217 THR A CA 1
ATOM 1778 C C . THR A 1 217 ? 5.496 -4.933 1.876 1.00 72.88 217 THR A C 1
ATOM 1780 O O . THR A 1 217 ? 5.619 -5.370 0.737 1.00 72.88 217 THR A O 1
ATOM 1783 N N . SER A 1 218 ? 6.258 -5.407 2.858 1.00 64.50 218 SER A N 1
ATOM 1784 C CA . SER A 1 218 ? 7.289 -6.432 2.684 1.00 64.50 218 SER A CA 1
ATOM 1785 C C . SER A 1 218 ? 6.873 -7.785 3.255 1.00 64.50 218 SER A C 1
ATOM 1787 O O . SER A 1 218 ? 7.497 -8.788 2.925 1.00 64.50 218 SER A O 1
ATOM 1789 N N . GLY A 1 219 ? 5.808 -7.842 4.067 1.00 60.50 219 GLY A N 1
ATOM 1790 C CA . GLY A 1 219 ? 5.322 -9.078 4.693 1.00 60.50 219 GLY A CA 1
ATOM 1791 C C . GLY A 1 219 ? 6.328 -9.736 5.649 1.00 60.50 219 GLY A C 1
ATOM 1792 O O . GLY A 1 219 ? 6.059 -10.816 6.163 1.00 60.50 219 GLY A O 1
ATOM 1793 N N . ILE A 1 220 ? 7.487 -9.113 5.897 1.00 61.94 220 ILE A N 1
ATOM 1794 C CA . ILE A 1 220 ? 8.563 -9.720 6.682 1.00 61.94 220 ILE A CA 1
ATOM 1795 C C . ILE A 1 220 ? 8.156 -9.747 8.158 1.00 61.94 220 ILE A C 1
ATOM 1797 O O . ILE A 1 220 ? 7.982 -8.704 8.788 1.00 61.94 220 ILE A O 1
ATOM 1801 N N . GLY A 1 221 ? 8.052 -10.956 8.717 1.00 64.25 221 GLY A N 1
ATOM 1802 C CA . GLY A 1 221 ? 7.830 -11.183 10.148 1.00 64.25 221 GLY A CA 1
ATOM 1803 C C . GLY A 1 221 ? 6.396 -10.942 10.627 1.00 64.25 221 GLY A C 1
ATOM 1804 O O . GLY A 1 221 ? 6.199 -10.637 11.807 1.00 64.25 221 GLY A O 1
ATOM 1805 N N . PHE A 1 222 ? 5.418 -11.013 9.718 1.00 74.75 222 PHE A N 1
ATOM 1806 C CA . PHE A 1 222 ? 4.001 -10.879 10.043 1.00 74.75 222 PHE A CA 1
ATOM 1807 C C . PHE A 1 222 ? 3.139 -11.695 9.064 1.00 74.75 222 PHE A C 1
ATOM 1809 O O . PHE A 1 222 ? 2.536 -11.143 8.147 1.00 74.75 222 PHE A O 1
ATOM 1816 N N . ASP A 1 223 ? 3.124 -13.016 9.231 1.00 75.56 223 ASP A N 1
ATOM 1817 C CA . ASP A 1 223 ? 2.411 -13.964 8.356 1.00 75.56 223 ASP A CA 1
ATOM 1818 C C . ASP A 1 223 ? 1.605 -15.024 9.127 1.00 75.56 223 ASP A C 1
ATOM 1820 O O . ASP A 1 223 ? 0.835 -15.776 8.529 1.00 75.56 223 ASP A O 1
ATOM 1824 N N . SER A 1 224 ? 1.724 -15.059 10.457 1.00 83.69 224 SER A N 1
ATOM 1825 C CA . SER A 1 224 ? 1.063 -16.051 11.301 1.00 83.69 224 SER A CA 1
ATOM 1826 C C . SER A 1 224 ? 0.119 -15.436 12.336 1.00 83.69 224 SER A C 1
ATOM 1828 O O . SER A 1 224 ? 0.236 -14.272 12.734 1.00 83.69 224 SER A O 1
ATOM 1830 N N . ILE A 1 225 ? -0.789 -16.262 12.865 1.00 89.38 225 ILE A N 1
ATOM 1831 C CA . ILE A 1 225 ? -1.667 -15.869 13.975 1.00 89.38 225 ILE A CA 1
ATOM 1832 C C . ILE A 1 225 ? -0.874 -15.482 15.233 1.00 89.38 225 ILE A C 1
ATOM 1834 O O . ILE A 1 225 ? -1.304 -14.616 15.993 1.00 89.38 225 ILE A O 1
ATOM 1838 N N . ASN A 1 226 ? 0.305 -16.076 15.448 1.00 90.00 226 ASN A N 1
ATOM 1839 C CA . ASN A 1 226 ? 1.177 -15.723 16.569 1.00 90.00 226 ASN A CA 1
ATOM 1840 C C . ASN A 1 226 ? 1.683 -14.286 16.438 1.00 90.00 226 ASN A C 1
ATOM 1842 O O . ASN A 1 226 ? 1.680 -13.541 17.418 1.00 90.00 226 ASN A O 1
ATOM 1846 N N . ASP A 1 227 ? 2.035 -13.861 15.225 1.00 88.12 227 ASP A N 1
ATOM 1847 C CA . ASP A 1 227 ? 2.431 -12.479 14.981 1.00 88.12 227 ASP A CA 1
ATOM 1848 C C . ASP A 1 227 ? 1.266 -11.520 15.230 1.00 88.12 227 ASP A C 1
ATOM 1850 O O . ASP A 1 227 ? 1.440 -10.500 15.905 1.00 88.12 227 ASP A O 1
ATOM 1854 N N . ALA A 1 228 ? 0.066 -11.873 14.757 1.00 90.62 228 ALA A N 1
ATOM 1855 C CA . ALA A 1 228 ? -1.149 -11.101 15.007 1.00 90.62 228 ALA A CA 1
ATOM 1856 C C . ALA A 1 228 ? -1.469 -10.987 16.505 1.00 90.62 228 ALA A C 1
ATOM 1858 O O . ALA A 1 228 ? -1.830 -9.907 16.977 1.00 90.62 228 ALA A O 1
ATOM 1859 N N . ASN A 1 229 ? -1.274 -12.058 17.277 1.00 92.69 229 ASN A N 1
ATOM 1860 C CA . ASN A 1 229 ? -1.434 -12.054 18.732 1.00 92.69 229 ASN A CA 1
ATOM 1861 C C . ASN A 1 229 ? -0.396 -11.171 19.438 1.00 92.69 229 ASN A C 1
ATOM 1863 O O . ASN A 1 229 ? -0.732 -10.468 20.396 1.00 92.69 229 ASN A O 1
ATOM 1867 N N . GLU A 1 230 ? 0.851 -11.146 18.966 1.00 93.31 230 GLU A N 1
ATOM 1868 C CA . GLU A 1 230 ? 1.865 -10.226 19.490 1.00 93.31 230 GLU A CA 1
ATOM 1869 C C . GLU A 1 230 ? 1.493 -8.762 19.216 1.00 93.31 230 GLU A C 1
ATOM 1871 O O . GLU A 1 230 ? 1.561 -7.928 20.122 1.00 93.31 230 GLU A O 1
ATOM 1876 N N . VAL A 1 231 ? 1.036 -8.440 18.002 1.00 93.81 231 VAL A N 1
ATOM 1877 C CA . VAL A 1 231 ? 0.556 -7.086 17.674 1.00 93.81 231 VAL A CA 1
ATOM 1878 C C . VAL A 1 231 ? -0.692 -6.728 18.483 1.00 93.81 231 VAL A C 1
ATOM 1880 O O . VAL A 1 231 ? -0.764 -5.620 19.015 1.00 93.81 231 VAL A O 1
ATOM 1883 N N . LYS A 1 232 ? -1.636 -7.662 18.654 1.00 95.75 232 LYS A N 1
ATOM 1884 C CA . LYS A 1 232 ? -2.797 -7.488 19.538 1.00 95.75 232 LYS A CA 1
ATOM 1885 C C . LYS A 1 232 ? -2.354 -7.140 20.956 1.00 95.75 232 LYS A C 1
ATOM 1887 O O . LYS A 1 232 ? -2.828 -6.156 21.508 1.00 95.75 232 LYS A O 1
ATOM 1892 N N . THR A 1 233 ? -1.409 -7.891 21.517 1.00 96.44 233 THR A N 1
ATOM 1893 C CA . THR A 1 233 ? -0.882 -7.644 22.869 1.00 96.44 233 THR A CA 1
ATOM 1894 C C . THR A 1 233 ? -0.280 -6.242 22.975 1.00 96.44 233 THR A C 1
ATOM 1896 O O . THR A 1 233 ? -0.568 -5.505 23.917 1.00 96.44 233 THR A O 1
ATOM 1899 N N . LEU A 1 234 ? 0.503 -5.824 21.973 1.00 96.00 234 LEU A N 1
ATOM 1900 C CA . LEU A 1 234 ? 1.050 -4.468 21.899 1.00 96.00 234 LEU A CA 1
ATOM 1901 C C . LEU A 1 234 ? -0.045 -3.391 21.842 1.00 96.00 234 LEU A C 1
ATOM 1903 O O . LEU A 1 234 ? 0.118 -2.330 22.455 1.00 96.00 234 LEU A O 1
ATOM 1907 N N . PHE A 1 235 ? -1.137 -3.646 21.118 1.00 97.44 235 PHE A N 1
ATOM 1908 C CA . PHE A 1 235 ? -2.277 -2.735 21.013 1.00 97.44 235 PHE A CA 1
ATOM 1909 C C . PHE A 1 235 ? -3.057 -2.661 22.326 1.00 97.44 235 PHE A C 1
ATOM 1911 O O . PHE A 1 235 ? -3.301 -1.554 22.800 1.00 97.44 235 PHE A O 1
ATOM 1918 N N . ASP A 1 236 ? -3.360 -3.800 22.951 1.00 96.88 236 ASP A N 1
ATOM 1919 C CA . ASP A 1 236 ? -4.059 -3.879 24.239 1.00 96.88 236 ASP A CA 1
ATOM 1920 C C . ASP A 1 236 ? -3.293 -3.105 25.324 1.00 96.88 236 ASP A C 1
ATOM 1922 O O . ASP A 1 236 ? -3.860 -2.258 26.013 1.00 96.88 236 ASP A O 1
ATOM 1926 N N . MET A 1 237 ? -1.970 -3.301 25.407 1.00 97.19 237 MET A N 1
ATOM 1927 C CA . MET A 1 237 ? -1.092 -2.580 26.343 1.00 97.19 237 MET A CA 1
ATOM 1928 C C . MET A 1 237 ? -1.018 -1.066 26.087 1.00 97.19 237 MET A C 1
ATOM 1930 O O . MET A 1 237 ? -0.537 -0.318 26.938 1.00 97.19 237 MET A O 1
ATOM 1934 N N . ASN A 1 238 ? -1.440 -0.597 24.910 1.00 96.81 238 ASN A N 1
ATOM 1935 C CA . ASN A 1 238 ? -1.417 0.813 24.521 1.00 96.81 238 ASN A CA 1
ATOM 1936 C C . ASN A 1 238 ? -2.809 1.337 24.154 1.00 96.81 238 ASN A C 1
ATOM 1938 O O . ASN A 1 238 ? -2.896 2.365 23.474 1.00 96.81 238 ASN A O 1
ATOM 1942 N N . ILE A 1 239 ? -3.883 0.676 24.605 1.00 95.38 239 ILE A N 1
ATOM 1943 C CA . ILE A 1 239 ? -5.247 0.997 24.175 1.00 95.38 239 ILE A CA 1
ATOM 1944 C C . ILE A 1 239 ? -5.585 2.471 24.394 1.00 95.38 239 ILE A C 1
ATOM 1946 O O . ILE A 1 239 ? -6.169 3.095 23.513 1.00 95.38 239 ILE A O 1
ATOM 1950 N N . ASP A 1 240 ? -5.098 3.070 25.483 1.00 93.19 240 ASP A N 1
ATOM 1951 C CA . ASP A 1 240 ? -5.295 4.481 25.836 1.00 93.19 240 ASP A CA 1
ATOM 1952 C C . ASP A 1 240 ? -4.837 5.470 24.768 1.00 93.19 240 ASP A C 1
ATOM 1954 O O . ASP A 1 240 ? -5.377 6.569 24.635 1.00 93.19 240 ASP A O 1
ATOM 1958 N N . LYS A 1 241 ? -3.864 5.068 23.952 1.00 93.62 241 LYS A N 1
ATOM 1959 C CA . LYS A 1 241 ? -3.349 5.870 22.838 1.00 93.62 241 LYS A CA 1
ATOM 1960 C C . LYS A 1 241 ? -4.088 5.596 21.528 1.00 93.62 241 LYS A C 1
ATOM 1962 O O . LYS A 1 241 ? -3.916 6.352 20.575 1.00 93.62 241 LYS A O 1
ATOM 1967 N N . LEU A 1 242 ? -4.876 4.526 21.468 1.00 93.69 242 LEU A N 1
ATOM 1968 C CA . LEU A 1 242 ? -5.525 4.008 20.264 1.00 93.69 242 LEU A CA 1
ATOM 1969 C C . LEU A 1 242 ? -7.047 4.231 20.249 1.00 93.69 242 LEU A C 1
ATOM 1971 O O . LEU A 1 242 ? -7.641 4.160 19.177 1.00 93.69 242 LEU A O 1
ATOM 1975 N N . GLN A 1 243 ? -7.663 4.563 21.393 1.00 86.31 243 GLN A N 1
ATOM 1976 C CA . GLN A 1 243 ? -9.124 4.662 21.596 1.00 86.31 243 GLN A CA 1
ATOM 1977 C C . GLN A 1 243 ? -9.873 5.535 20.565 1.00 86.31 243 GLN A C 1
ATOM 1979 O O . GLN A 1 243 ? -11.046 5.311 20.290 1.00 86.31 243 GLN A O 1
ATOM 1984 N N . ASN A 1 244 ? -9.200 6.530 19.975 1.00 87.62 244 ASN A N 1
ATOM 1985 C CA . ASN A 1 244 ? -9.792 7.464 19.004 1.00 87.62 244 ASN A CA 1
ATOM 1986 C C . ASN A 1 244 ? -9.942 6.890 17.581 1.00 87.62 244 ASN A C 1
ATOM 1988 O O . ASN A 1 244 ? -10.451 7.563 16.683 1.00 87.62 244 ASN A O 1
ATOM 1992 N N . VAL A 1 245 ? -9.457 5.672 17.346 1.00 92.94 245 VAL A N 1
ATOM 1993 C CA . VAL A 1 245 ? -9.599 4.926 16.091 1.00 92.94 245 VAL A CA 1
ATOM 1994 C C . VAL A 1 245 ? -10.524 3.755 16.373 1.00 92.94 245 VAL A C 1
ATOM 1996 O O . VAL A 1 245 ? -10.303 3.049 17.344 1.00 92.94 245 VAL A O 1
ATOM 1999 N N . ASN A 1 246 ? -11.533 3.504 15.542 1.00 94.69 246 ASN A N 1
ATOM 2000 C CA . ASN A 1 246 ? -12.467 2.394 15.762 1.00 94.69 246 ASN A CA 1
ATOM 2001 C C . ASN A 1 246 ? -11.871 1.041 15.366 1.00 94.69 246 ASN A C 1
ATOM 2003 O O . ASN A 1 246 ? -12.153 0.028 16.005 1.00 94.69 246 ASN A O 1
ATOM 2007 N N . LYS A 1 247 ? -11.089 1.011 14.281 1.00 95.94 247 LYS A N 1
ATOM 2008 C CA . LYS A 1 247 ? -10.509 -0.223 13.749 1.00 95.94 247 LYS A CA 1
ATOM 2009 C C . LYS A 1 247 ? -9.134 0.020 13.134 1.00 95.94 247 LYS A C 1
ATOM 2011 O O . LYS A 1 247 ? -8.955 0.967 12.368 1.00 95.94 247 LYS A O 1
ATOM 2016 N N . PHE A 1 248 ? -8.197 -0.872 13.418 1.00 96.75 248 PHE A N 1
ATOM 2017 C CA . PHE A 1 248 ? -6.952 -1.010 12.670 1.00 96.75 248 PHE A CA 1
ATOM 2018 C C . PHE A 1 248 ? -7.062 -2.230 11.761 1.00 96.75 248 PHE A C 1
ATOM 2020 O O . PHE A 1 248 ? -7.482 -3.293 12.212 1.00 96.75 248 PHE A O 1
ATOM 2027 N N . ILE A 1 249 ? -6.705 -2.074 10.492 1.00 95.06 249 ILE A N 1
ATOM 2028 C CA . ILE A 1 249 ? -6.634 -3.161 9.516 1.00 95.06 249 ILE A CA 1
ATOM 2029 C C . ILE A 1 249 ? -5.182 -3.261 9.075 1.00 95.06 249 ILE A C 1
ATOM 2031 O O . ILE A 1 249 ? -4.611 -2.262 8.647 1.00 95.06 249 ILE A O 1
ATOM 2035 N N . ILE A 1 250 ? -4.578 -4.437 9.197 1.00 92.19 250 ILE A N 1
ATOM 2036 C CA . ILE A 1 250 ? -3.204 -4.682 8.762 1.00 92.19 250 ILE A CA 1
ATOM 2037 C C . ILE A 1 250 ? -3.255 -5.521 7.491 1.00 92.19 250 ILE A C 1
ATOM 2039 O O . ILE A 1 250 ? -3.875 -6.585 7.478 1.00 92.19 250 ILE A O 1
ATOM 2043 N N . VAL A 1 251 ? -2.607 -5.026 6.439 1.00 88.50 251 VAL A N 1
ATOM 2044 C CA . VAL A 1 251 ? -2.511 -5.682 5.128 1.00 88.50 251 VAL A CA 1
ATOM 2045 C C . VAL A 1 251 ? -1.057 -5.903 4.733 1.00 88.50 251 VAL A C 1
ATOM 2047 O O . VAL A 1 251 ? -0.144 -5.278 5.288 1.00 88.50 251 VAL A O 1
ATOM 2050 N N . ASN A 1 252 ? -0.836 -6.781 3.760 1.00 79.94 252 ASN A N 1
ATOM 2051 C CA . ASN A 1 252 ? 0.457 -6.953 3.106 1.00 79.94 252 ASN A CA 1
ATOM 2052 C C . ASN A 1 252 ? 0.364 -6.761 1.585 1.00 79.94 252 ASN A C 1
ATOM 2054 O O . ASN A 1 252 ? -0.696 -6.498 1.025 1.00 79.94 252 ASN A O 1
ATOM 2058 N N . ARG A 1 253 ? 1.516 -6.903 0.925 1.00 68.69 253 ARG A N 1
ATOM 2059 C CA . ARG A 1 253 ? 1.692 -6.724 -0.523 1.00 68.69 253 ARG A CA 1
ATOM 2060 C C . ARG A 1 253 ? 1.208 -7.896 -1.378 1.00 68.69 253 ARG A C 1
ATOM 2062 O O . ARG A 1 253 ? 1.200 -7.768 -2.596 1.00 68.69 253 ARG A O 1
ATOM 2069 N N . ASN A 1 254 ? 0.817 -9.009 -0.761 1.00 68.25 254 ASN A N 1
ATOM 2070 C CA . ASN A 1 254 ? 0.173 -10.127 -1.455 1.00 68.25 254 ASN A CA 1
ATOM 2071 C C . ASN A 1 254 ? -1.350 -9.955 -1.470 1.00 68.25 254 ASN A C 1
ATOM 2073 O O . ASN A 1 254 ? -2.079 -10.933 -1.570 1.00 68.25 254 ASN A O 1
ATOM 2077 N N . ASP A 1 255 ? -1.810 -8.714 -1.322 1.00 67.75 255 ASP A N 1
ATOM 2078 C CA . ASP A 1 255 ? -3.209 -8.321 -1.301 1.00 67.75 255 ASP A CA 1
ATOM 2079 C C . ASP A 1 255 ? -4.010 -9.041 -0.216 1.00 67.75 255 ASP A C 1
ATOM 2081 O O . ASP A 1 255 ? -5.208 -9.214 -0.378 1.00 67.75 255 ASP A O 1
ATOM 2085 N N . ASN A 1 256 ? -3.368 -9.422 0.898 1.00 77.88 256 ASN A N 1
ATOM 2086 C CA . ASN A 1 256 ? -4.026 -10.093 2.013 1.00 77.88 256 ASN A CA 1
ATOM 2087 C C . ASN A 1 256 ? -4.287 -9.131 3.172 1.00 77.88 256 ASN A C 1
ATOM 2089 O O . ASN A 1 256 ? -3.386 -8.420 3.634 1.00 77.88 256 ASN A O 1
ATOM 2093 N N . ILE A 1 257 ? -5.516 -9.151 3.694 1.00 87.19 257 ILE A N 1
ATOM 2094 C CA . ILE A 1 257 ? -5.765 -8.708 5.069 1.00 87.19 257 ILE A CA 1
ATOM 2095 C C . ILE A 1 257 ? -5.173 -9.774 5.977 1.00 87.19 257 ILE A C 1
ATOM 2097 O O . ILE A 1 257 ? -5.443 -10.951 5.790 1.00 87.19 257 ILE A O 1
ATOM 2101 N N . LEU A 1 258 ? -4.356 -9.356 6.938 1.00 88.44 258 LEU A N 1
ATOM 2102 C CA . LEU A 1 258 ? -3.704 -10.256 7.885 1.00 88.44 258 LEU A CA 1
ATOM 2103 C C . LEU A 1 258 ? -4.410 -10.235 9.236 1.00 88.44 258 LEU A C 1
ATOM 2105 O O . LEU A 1 258 ? -4.676 -11.274 9.834 1.00 88.44 258 LEU A O 1
ATOM 2109 N N . MET A 1 259 ? -4.767 -9.042 9.713 1.00 92.38 259 MET A N 1
ATOM 2110 C CA . MET A 1 259 ? -5.607 -8.916 10.897 1.00 92.38 259 MET A CA 1
ATOM 2111 C C . MET A 1 259 ? -6.442 -7.643 10.891 1.00 92.38 259 MET A C 1
ATOM 2113 O O . MET A 1 259 ? -6.051 -6.604 10.355 1.00 92.38 259 MET A O 1
ATOM 2117 N N . GLU A 1 260 ? -7.571 -7.714 11.584 1.00 95.44 260 GLU A N 1
ATOM 2118 C CA . GLU A 1 260 ? -8.332 -6.555 12.025 1.00 95.44 260 GLU A CA 1
ATOM 2119 C C . GLU A 1 260 ? -8.312 -6.480 13.549 1.00 95.44 260 GLU A C 1
ATOM 2121 O O . GLU A 1 260 ? -8.457 -7.495 14.227 1.00 95.44 260 GLU A O 1
ATOM 2126 N N . TYR A 1 261 ? -8.208 -5.275 14.096 1.00 97.00 261 TYR A N 1
ATOM 2127 C CA . TYR A 1 261 ? -8.332 -5.019 15.525 1.00 97.00 261 TYR A CA 1
ATOM 2128 C C . TYR A 1 261 ? -9.371 -3.930 15.772 1.00 97.00 261 TYR A C 1
ATOM 2130 O O . TYR A 1 261 ? -9.230 -2.812 15.272 1.00 97.00 261 TYR A O 1
ATOM 2138 N N . THR A 1 262 ? -10.410 -4.249 16.541 1.00 97.19 262 THR A N 1
ATOM 2139 C CA . THR A 1 262 ? -11.467 -3.312 16.943 1.00 97.19 262 THR A CA 1
ATOM 2140 C C . THR A 1 262 ? -11.177 -2.805 18.348 1.00 97.19 262 THR A C 1
ATOM 2142 O O . THR A 1 262 ? -11.047 -3.595 19.278 1.00 97.19 262 THR A O 1
ATOM 2145 N N . THR A 1 263 ? -11.071 -1.489 18.513 1.00 95.00 263 THR A N 1
ATOM 2146 C CA . THR A 1 263 ? -10.623 -0.877 19.777 1.00 95.00 263 THR A CA 1
ATOM 2147 C C . THR A 1 263 ? -11.678 -0.910 20.875 1.00 95.00 263 THR A C 1
ATOM 2149 O O . THR A 1 263 ? -11.333 -1.137 22.028 1.00 95.00 263 THR A O 1
ATOM 2152 N N . GLU A 1 264 ? -12.955 -0.736 20.526 1.00 93.06 264 GLU A N 1
ATOM 2153 C CA . GLU A 1 264 ? -14.075 -0.662 21.479 1.00 93.06 264 GLU A CA 1
ATOM 2154 C C . GLU A 1 264 ? -14.174 -1.899 22.381 1.00 93.06 264 GLU A C 1
ATOM 2156 O O . GLU A 1 264 ? -14.457 -1.787 23.568 1.00 93.06 264 GLU A O 1
ATOM 2161 N N . ASN A 1 265 ? -13.917 -3.079 21.818 1.00 93.50 265 ASN A N 1
ATOM 2162 C CA . ASN A 1 265 ? -14.010 -4.363 22.510 1.00 93.50 265 ASN A CA 1
ATOM 2163 C C . ASN A 1 265 ? -12.690 -5.146 22.505 1.00 93.50 265 ASN A C 1
ATOM 2165 O O . ASN A 1 265 ? -12.693 -6.328 22.843 1.00 93.50 265 ASN A O 1
ATOM 2169 N N . MET A 1 266 ? -11.586 -4.515 22.087 1.00 94.56 266 MET A N 1
ATOM 2170 C CA . MET A 1 266 ? -10.252 -5.126 21.979 1.00 94.56 266 MET A CA 1
ATOM 2171 C C . MET A 1 266 ? -10.235 -6.452 21.192 1.00 94.56 266 MET A C 1
ATOM 2173 O O . MET A 1 266 ? -9.408 -7.340 21.438 1.00 94.56 266 MET A O 1
ATOM 2177 N N . LYS A 1 267 ? -11.173 -6.619 20.250 1.00 95.69 267 LYS A N 1
ATOM 2178 C CA . LYS A 1 267 ? -11.324 -7.856 19.483 1.00 95.69 267 LYS A CA 1
ATOM 2179 C C . LYS A 1 267 ? -10.375 -7.857 18.292 1.00 95.69 267 LYS A C 1
ATOM 2181 O O . LYS A 1 267 ? -10.403 -6.936 17.475 1.00 95.69 267 LYS A O 1
ATOM 2186 N N . MET A 1 268 ? -9.606 -8.935 18.165 1.00 94.94 268 MET A N 1
ATOM 2187 C CA . MET A 1 268 ? -8.787 -9.222 16.991 1.00 94.94 268 MET A CA 1
ATOM 2188 C C . MET A 1 268 ? -9.460 -10.297 16.131 1.00 94.94 268 MET A C 1
ATOM 2190 O O . MET A 1 268 ? -9.950 -11.293 16.661 1.00 94.94 268 MET A O 1
ATOM 2194 N N . ASN A 1 269 ? -9.490 -10.085 14.817 1.00 92.81 269 ASN A N 1
ATOM 2195 C CA . ASN A 1 269 ? -9.818 -11.111 13.832 1.00 92.81 269 ASN A CA 1
ATOM 2196 C C . ASN A 1 269 ? -8.570 -11.378 12.988 1.00 92.81 269 ASN A C 1
ATOM 2198 O O . ASN A 1 269 ? -8.041 -10.439 12.387 1.00 92.81 269 ASN A O 1
ATOM 2202 N N . PHE A 1 270 ? -8.135 -12.633 12.922 1.00 90.12 270 PHE A N 1
ATOM 2203 C CA . PHE A 1 270 ? -7.051 -13.063 12.047 1.00 90.12 270 PHE A CA 1
ATOM 2204 C C . PHE A 1 270 ? -7.641 -13.598 10.741 1.00 90.12 270 PHE A C 1
ATOM 2206 O O . PHE A 1 270 ? -8.716 -14.206 10.730 1.00 90.12 270 PHE A O 1
ATOM 2213 N N . TRP A 1 271 ? -6.965 -13.319 9.636 1.00 85.44 271 TRP A N 1
ATOM 2214 C CA . TRP A 1 271 ? -7.392 -13.726 8.305 1.00 85.44 271 TRP A CA 1
ATOM 2215 C C . TRP A 1 271 ? -6.355 -14.715 7.773 1.00 85.44 271 TRP A C 1
ATOM 2217 O O . TRP A 1 271 ? -5.252 -14.325 7.400 1.00 85.44 271 TRP A O 1
ATOM 2227 N N . GLU A 1 272 ? -6.692 -16.006 7.785 1.00 70.19 272 GLU A N 1
ATOM 2228 C CA . GLU A 1 272 ? -5.894 -17.016 7.086 1.00 70.19 272 GLU A CA 1
ATOM 2229 C C . GLU A 1 272 ? -6.088 -16.860 5.572 1.00 70.19 272 GLU A C 1
ATOM 2231 O O . GLU A 1 272 ? -7.119 -16.347 5.128 1.00 70.19 272 GLU A O 1
ATOM 2236 N N . GLU A 1 273 ? -5.141 -17.358 4.766 1.00 58.03 273 GLU A N 1
ATOM 2237 C CA . GLU A 1 273 ? -5.192 -17.306 3.290 1.00 58.03 273 GLU A CA 1
ATOM 2238 C C . GLU A 1 273 ? -6.484 -17.910 2.680 1.00 58.03 273 GLU A C 1
ATOM 2240 O O . GLU A 1 273 ? -6.728 -17.737 1.491 1.00 58.03 273 GLU A O 1
ATOM 2245 N N . ASN A 1 274 ? -7.356 -18.550 3.479 1.00 45.41 274 ASN A N 1
ATOM 2246 C CA . ASN A 1 274 ? -8.651 -19.111 3.068 1.00 45.41 274 ASN A CA 1
ATOM 2247 C C . ASN A 1 274 ? -9.887 -18.596 3.846 1.00 45.41 274 ASN A C 1
ATOM 2249 O O . ASN A 1 274 ? -10.949 -19.220 3.787 1.00 45.41 274 ASN A O 1
ATOM 2253 N N . GLY A 1 275 ? -9.801 -17.456 4.540 1.00 49.06 275 GLY A N 1
ATOM 2254 C CA . GLY A 1 275 ? -10.953 -16.802 5.177 1.00 49.06 275 GLY A CA 1
ATOM 2255 C C . GLY A 1 275 ? -10.842 -16.623 6.694 1.00 49.06 275 GLY A C 1
ATOM 2256 O O . GLY A 1 275 ? -9.950 -17.148 7.352 1.00 49.06 275 GLY A O 1
ATOM 2257 N N . LEU A 1 276 ? -11.761 -15.814 7.233 1.00 42.44 276 LEU A N 1
ATOM 2258 C CA . LEU A 1 276 ? -11.816 -15.379 8.634 1.00 42.44 276 LEU A CA 1
ATOM 2259 C C . LEU A 1 276 ? -11.854 -16.557 9.621 1.00 42.44 276 LEU A C 1
ATOM 2261 O O . LEU A 1 276 ? -12.864 -17.257 9.713 1.00 42.44 276 LEU A O 1
ATOM 2265 N N . THR A 1 277 ? -10.822 -16.683 10.455 1.00 43.31 277 THR A N 1
ATOM 2266 C CA . THR A 1 277 ? -10.886 -17.454 11.699 1.00 43.31 277 THR A CA 1
ATOM 2267 C C . THR A 1 277 ? -11.076 -16.480 12.859 1.00 43.31 277 THR A C 1
ATOM 2269 O O . THR A 1 277 ? -10.230 -15.648 13.190 1.00 43.31 277 THR A O 1
ATOM 2272 N N . THR A 1 278 ? -12.243 -16.536 13.503 1.00 40.09 278 THR A N 1
ATOM 2273 C CA . THR A 1 278 ? -12.452 -15.803 14.753 1.00 40.09 278 THR A CA 1
ATOM 2274 C C . THR A 1 278 ? -11.689 -16.524 15.855 1.00 40.09 278 THR A C 1
ATOM 2276 O O . THR A 1 278 ? -12.170 -17.535 16.373 1.00 40.09 278 THR A O 1
ATOM 2279 N N . ALA A 1 279 ? -10.511 -16.013 16.215 1.00 36.88 279 ALA A N 1
ATOM 2280 C CA . ALA A 1 279 ? -9.801 -16.456 17.407 1.00 36.88 279 ALA A CA 1
ATOM 2281 C C . ALA A 1 279 ? -10.725 -16.251 18.618 1.00 36.88 279 ALA A C 1
ATOM 2283 O O . ALA A 1 279 ? -11.048 -15.126 18.999 1.00 36.88 279 ALA A O 1
ATOM 2284 N N . SER A 1 280 ? -11.230 -17.362 19.145 1.00 32.06 280 SER A N 1
ATOM 2285 C CA . SER A 1 280 ? -12.098 -17.406 20.314 1.00 32.06 280 SER A CA 1
ATOM 2286 C C . SER A 1 280 ? -11.277 -17.979 21.454 1.00 32.06 280 SER A C 1
ATOM 2288 O O . SER A 1 280 ? -11.087 -19.188 21.469 1.00 32.06 280 SER A O 1
ATOM 2290 N N . THR A 1 281 ? -10.783 -17.117 22.344 1.00 32.72 281 THR A N 1
ATOM 2291 C CA . THR A 1 281 ? -10.560 -17.348 23.787 1.00 32.72 281 THR A CA 1
ATOM 2292 C C . THR A 1 281 ? -10.028 -16.074 24.416 1.00 32.72 281 THR A C 1
ATOM 2294 O O . THR A 1 281 ? -8.986 -15.588 23.923 1.00 32.72 281 THR A O 1
#